Protein AF-A0A9P7XMK7-F1 (afdb_monomer_lite)

Organism: NCBI:txid64524

Secondary structure (DSSP, 8-state):
---HHHHHH---TT--EEEEE---TT--HHHHHHHHTTS--STTS--EEEEE-----TT-TT--HHHHHHHH--S-HHHHHHHHHTPPPPP-TT--TTT-GGGG-S-TTTS------GGG-----PPPPPHHHHHHHHHHHHHHHHHHIIIIITTT-TT--GGGT--HHHHHHHHHTGGG-SSHHHHHHHHS---S-HHHHHHHHHHHHHHHHHHHHHS----S-----S----------------------------------------------HHHHHHHHHHS--GGG---PPPPP------

InterPro domains:
  IPR001650 Helicase, C-terminal domain-like [PF00271] (2-41)
  IPR001650 Helicase, C-terminal domain-like [PS51194] (1-86)
  IPR027417 P-loop containing nucleoside triphosphate hydrolase [G3DSA:3.40.50.300] (1-117)
  IPR027417 P-loop containing nucleoside triphosphate hydrolase [SSF52540] (2-100)

Sequence (306 aa):
MTTEAAGMGCDVRDVARVIQFGCWWKNTLVTLVQRLGRAARDPEIQGTGILLIAPPSEKRKHANKDIDFFFKTTGCRRAVLDEKFGNTSEPNKNCCDNCHPTKRTIRSKEITFVEVSAKSLTANRSATRTTEQKEQAKDIILAWRERMHEEIYAELCMFSTADVLMEDKKIDKLAKEFEKVKAVESIELILNWRPDDDYALNTLANDLIELNRAIDNAIPTFNQPQQTWQNLTISQQSSQGTGSTAQILDSPTNLTSTYQESASSSSSAIITPKRQVTTLVNQVWKAWTPDQLISKPKRPYNKKSK

Foldseek 3Di:
DDDPVVQVPDQDQAAQEFEAEEDDLPDDVVSLCVRQVSFHNPPVHHHYYHYHYDPDDPPSPRHDPLVVCLVPDLDFSVVSVCVVVVHDDDDDPCGDCSVPVVVVPPPPVPPPPVCPPPVPPPPPPQPQDDPVLLVVLLVLVVVLLQVCCVVPPVVPDVPDDSCVQPPVVLSSQCSNVLLQLPDLVSSCVSRVDDGPDPVSSRVSSVSSNVSNVVVVVPPPPPPPDPPDDDDPDDDDDDDDDDDDDDDDDDDDDDDDDDDDDDDDDDDDDDDDDPDDPPPVVVVVVVPDDPPPPPDDDDDDDDDDDD

Structure (mmCIF, N/CA/C/O backbone):
data_AF-A0A9P7XMK7-F1
#
_entry.id   AF-A0A9P7XMK7-F1
#
loop_
_atom_site.group_PDB
_atom_site.id
_atom_site.type_symbol
_atom_site.label_atom_id
_atom_site.label_alt_id
_atom_site.label_comp_id
_atom_site.label_asym_id
_atom_site.label_entity_id
_atom_site.label_seq_id
_atom_site.pdbx_PDB_ins_code
_atom_site.Cartn_x
_atom_site.Cartn_y
_atom_site.Cartn_z
_atom_site.occupancy
_atom_site.B_iso_or_equiv
_atom_site.auth_seq_id
_atom_site.auth_comp_id
_atom_site.auth_asym_id
_atom_site.auth_atom_id
_atom_site.pdbx_PDB_model_num
ATOM 1 N N . MET A 1 1 ? 16.636 -3.251 -2.259 1.00 74.25 1 MET A N 1
ATOM 2 C CA . MET A 1 1 ? 15.372 -2.749 -2.848 1.00 74.25 1 MET A CA 1
ATOM 3 C C . MET A 1 1 ? 15.497 -1.247 -3.001 1.00 74.25 1 MET A C 1
ATOM 5 O O . MET A 1 1 ? 16.181 -0.647 -2.187 1.00 74.25 1 MET A O 1
ATOM 9 N N . THR A 1 2 ? 14.920 -0.658 -4.043 1.00 81.56 2 THR A N 1
ATOM 10 C CA . THR A 1 2 ? 15.088 0.772 -4.330 1.00 81.56 2 THR A CA 1
ATOM 11 C C . THR A 1 2 ? 13.746 1.405 -4.673 1.00 81.56 2 THR A C 1
ATOM 13 O O . THR A 1 2 ? 12.888 0.751 -5.271 1.00 81.56 2 THR A O 1
ATOM 16 N N . THR A 1 3 ? 13.552 2.657 -4.267 1.00 83.06 3 THR A N 1
ATOM 17 C CA . THR A 1 3 ? 12.433 3.484 -4.725 1.00 83.06 3 THR A CA 1
ATOM 18 C C . THR A 1 3 ? 12.754 4.056 -6.109 1.00 83.06 3 THR A C 1
ATOM 20 O O . THR A 1 3 ? 13.890 4.006 -6.582 1.00 83.06 3 THR A O 1
ATOM 23 N N . GLU A 1 4 ? 11.753 4.613 -6.791 1.00 77.50 4 GLU A N 1
ATOM 24 C CA . GLU A 1 4 ? 11.948 5.218 -8.116 1.00 77.50 4 GLU A CA 1
ATOM 25 C C . GLU A 1 4 ? 13.036 6.303 -8.118 1.00 77.50 4 GLU A C 1
ATOM 27 O O . GLU A 1 4 ? 13.853 6.345 -9.037 1.00 77.50 4 GLU A O 1
ATOM 32 N N . ALA A 1 5 ? 13.102 7.108 -7.053 1.00 78.19 5 ALA A N 1
ATOM 33 C CA . ALA A 1 5 ? 14.076 8.187 -6.917 1.00 78.19 5 ALA A CA 1
ATOM 34 C C . ALA A 1 5 ? 15.525 7.680 -6.986 1.00 78.19 5 ALA A C 1
ATOM 36 O O . ALA A 1 5 ? 16.345 8.237 -7.713 1.00 78.19 5 ALA A O 1
ATOM 37 N N . ALA A 1 6 ? 15.830 6.580 -6.296 1.00 77.94 6 ALA A N 1
ATOM 38 C CA . ALA A 1 6 ? 17.168 5.999 -6.309 1.00 77.94 6 ALA A CA 1
ATOM 39 C C . ALA A 1 6 ? 17.450 5.190 -7.592 1.00 77.94 6 ALA A C 1
ATOM 41 O O . ALA A 1 6 ? 18.591 5.125 -8.043 1.00 77.94 6 ALA A O 1
ATOM 42 N N . GLY A 1 7 ? 16.424 4.619 -8.233 1.00 78.44 7 GLY A N 1
ATOM 43 C CA . GLY A 1 7 ? 16.577 3.897 -9.503 1.00 78.44 7 GLY A CA 1
ATOM 44 C C . GLY A 1 7 ? 16.882 4.789 -10.715 1.00 78.44 7 GLY A C 1
ATOM 45 O O . GLY A 1 7 ? 17.525 4.337 -11.662 1.00 78.44 7 GLY A O 1
ATOM 46 N N . MET A 1 8 ? 16.446 6.053 -10.712 1.00 81.88 8 MET A N 1
ATOM 47 C CA . MET A 1 8 ? 16.650 6.946 -11.861 1.00 81.88 8 MET A CA 1
ATOM 48 C C . MET A 1 8 ? 18.105 7.406 -12.024 1.00 81.88 8 MET A C 1
ATOM 50 O O . MET A 1 8 ? 18.570 7.493 -13.164 1.00 81.88 8 MET A O 1
ATOM 54 N N . GLY A 1 9 ? 18.806 7.657 -10.911 1.00 86.31 9 GLY A N 1
ATOM 55 C CA . GLY A 1 9 ? 20.191 8.148 -10.888 1.00 86.31 9 GLY A CA 1
ATOM 56 C C . GLY A 1 9 ? 21.266 7.058 -10.887 1.00 86.31 9 GLY A C 1
ATOM 57 O O . GLY A 1 9 ? 22.444 7.362 -11.038 1.00 86.31 9 GLY A O 1
ATOM 58 N N . CYS A 1 10 ? 20.878 5.793 -10.728 1.00 85.88 10 CYS A N 1
ATOM 59 C CA . CYS A 1 10 ? 21.808 4.673 -10.700 1.00 85.88 10 CYS A CA 1
ATOM 60 C C . CYS A 1 10 ? 22.013 4.117 -12.123 1.00 85.88 10 CYS A C 1
ATOM 62 O O . CYS A 1 10 ? 21.073 3.609 -12.743 1.00 85.88 10 CYS A O 1
ATOM 64 N N . ASP A 1 11 ? 23.233 4.238 -12.653 1.00 92.06 11 ASP A N 1
ATOM 65 C CA . ASP A 1 11 ? 23.641 3.685 -13.952 1.00 92.06 11 ASP A CA 1
ATOM 66 C C . ASP A 1 11 ? 24.551 2.465 -13.765 1.00 92.06 11 ASP A C 1
ATOM 68 O O . ASP A 1 11 ? 25.764 2.525 -13.951 1.00 92.06 11 ASP A O 1
ATOM 72 N N . VAL A 1 12 ? 23.954 1.352 -13.342 1.00 93.69 12 VAL A N 1
ATOM 73 C CA . VAL A 1 12 ? 24.643 0.061 -13.222 1.00 93.69 12 VAL A CA 1
ATOM 74 C C . VAL A 1 12 ? 24.428 -0.705 -14.522 1.00 93.69 12 VAL A C 1
ATOM 76 O O . VAL A 1 12 ? 23.286 -0.950 -14.920 1.00 93.69 12 VAL A O 1
ATOM 79 N N . ARG A 1 13 ? 25.515 -1.039 -15.222 1.00 95.44 13 ARG A N 1
ATOM 80 C CA . ARG A 1 13 ? 25.433 -1.591 -16.584 1.00 95.44 13 ARG A CA 1
ATOM 81 C C . ARG A 1 13 ? 25.063 -3.072 -16.620 1.00 95.44 13 ARG A C 1
ATOM 83 O O . ARG A 1 13 ? 24.336 -3.506 -17.514 1.00 95.44 13 ARG A O 1
ATOM 90 N N . ASP A 1 14 ? 25.503 -3.812 -15.614 1.00 96.19 14 ASP A N 1
ATOM 91 C CA . ASP A 1 14 ? 25.469 -5.270 -15.502 1.00 96.19 14 ASP A CA 1
ATOM 92 C C . ASP A 1 14 ? 24.280 -5.803 -14.683 1.00 96.19 14 ASP A C 1
ATOM 94 O O . ASP A 1 14 ? 24.286 -6.928 -14.180 1.00 96.19 14 ASP A O 1
ATOM 98 N N . VAL A 1 15 ? 23.198 -5.024 -14.572 1.00 95.25 15 VAL A N 1
ATOM 99 C CA . VAL A 1 15 ? 21.975 -5.464 -13.887 1.00 95.25 15 VAL A CA 1
ATOM 100 C C . VAL A 1 15 ? 21.310 -6.595 -14.674 1.00 95.25 15 VAL A C 1
ATOM 102 O O . VAL A 1 15 ? 20.540 -6.363 -15.602 1.00 95.25 15 VAL A O 1
ATOM 105 N N . ALA A 1 16 ? 21.542 -7.845 -14.282 1.00 95.12 16 ALA A N 1
ATOM 106 C CA . ALA A 1 16 ? 20.956 -8.995 -14.972 1.00 95.12 16 ALA A CA 1
ATOM 107 C C . ALA A 1 16 ? 19.421 -9.075 -14.835 1.00 95.12 16 ALA A C 1
ATOM 109 O O . ALA A 1 16 ? 18.736 -9.605 -15.714 1.00 95.12 16 ALA A O 1
ATOM 110 N N . ARG A 1 17 ? 18.853 -8.585 -13.722 1.00 95.25 17 ARG A N 1
ATOM 111 C CA . ARG A 1 17 ? 17.414 -8.698 -13.435 1.00 95.25 17 ARG A CA 1
ATOM 112 C C . ARG A 1 17 ? 16.860 -7.461 -12.747 1.00 95.25 17 ARG A C 1
ATOM 114 O O . ARG A 1 17 ? 17.447 -6.962 -11.793 1.00 95.25 17 ARG A O 1
ATOM 121 N N . VAL A 1 18 ? 15.668 -7.050 -13.167 1.00 94.75 18 VAL A N 1
ATOM 122 C CA . VAL A 1 18 ? 14.862 -6.030 -12.487 1.00 94.75 18 VAL A CA 1
ATOM 123 C C . VAL A 1 18 ? 13.526 -6.649 -12.108 1.00 94.75 18 VAL A C 1
ATOM 125 O O . VAL A 1 18 ? 12.828 -7.191 -12.963 1.00 94.75 18 VAL A O 1
ATOM 128 N N . ILE A 1 19 ? 13.166 -6.564 -10.827 1.00 94.06 19 ILE A N 1
ATOM 129 C CA . ILE A 1 19 ? 11.883 -7.047 -10.313 1.00 94.06 19 ILE A CA 1
ATOM 130 C C . ILE A 1 19 ? 11.047 -5.838 -9.900 1.00 94.06 19 ILE A C 1
ATOM 132 O O . ILE A 1 19 ? 11.385 -5.137 -8.948 1.00 94.06 19 ILE A O 1
ATOM 136 N N . GLN A 1 20 ? 9.943 -5.603 -10.603 1.00 92.12 20 GLN A N 1
ATOM 137 C CA . GLN A 1 20 ? 8.935 -4.624 -10.211 1.00 92.12 20 GLN A CA 1
ATOM 138 C C . GLN A 1 20 ? 7.863 -5.343 -9.388 1.00 92.12 20 GLN A C 1
ATOM 140 O O . GLN A 1 20 ? 7.130 -6.189 -9.902 1.00 92.12 20 GLN A O 1
ATOM 145 N N . PHE A 1 21 ? 7.774 -5.013 -8.100 1.00 90.00 21 PHE A N 1
ATOM 146 C CA . PHE A 1 21 ? 6.716 -5.515 -7.228 1.00 90.00 21 PHE A CA 1
ATOM 147 C C . PHE A 1 21 ? 5.508 -4.578 -7.270 1.00 90.00 21 PHE A C 1
ATOM 149 O O . PHE A 1 21 ? 5.617 -3.388 -6.966 1.00 90.00 21 PHE A O 1
ATOM 156 N N . GLY A 1 22 ? 4.362 -5.121 -7.677 1.00 83.31 22 GLY A N 1
ATOM 157 C CA . GLY A 1 22 ? 3.124 -4.381 -7.867 1.00 83.31 22 GLY A CA 1
ATOM 158 C C . GLY A 1 22 ? 3.167 -3.412 -9.051 1.00 83.31 22 GLY A C 1
ATOM 159 O O . GLY A 1 22 ? 4.220 -2.979 -9.519 1.00 83.31 22 GLY A O 1
ATOM 160 N N . CYS A 1 23 ? 1.982 -3.025 -9.513 1.00 68.50 23 CYS A N 1
ATOM 161 C CA . CYS A 1 23 ? 1.821 -1.847 -10.352 1.00 68.50 23 CYS A CA 1
ATOM 162 C C . CYS A 1 23 ? 0.809 -0.927 -9.694 1.00 68.50 23 CYS A C 1
ATOM 164 O O . CYS A 1 23 ? -0.382 -1.229 -9.616 1.00 68.50 23 CYS A O 1
ATOM 166 N N . TRP A 1 24 ? 1.322 0.181 -9.173 1.00 67.69 24 TRP A N 1
ATOM 167 C CA . TRP A 1 24 ? 0.507 1.213 -8.566 1.00 67.69 24 TRP A CA 1
ATOM 168 C C . TRP A 1 24 ? -0.374 1.843 -9.641 1.00 67.69 24 TRP A C 1
ATOM 170 O O . TRP A 1 24 ? 0.043 2.015 -10.783 1.00 67.69 24 TRP A O 1
ATOM 180 N N . TRP A 1 25 ? -1.597 2.201 -9.266 1.00 68.06 25 TRP A N 1
ATOM 181 C CA . TRP A 1 25 ? -2.610 2.785 -10.152 1.00 68.06 25 TRP A CA 1
ATOM 182 C C . TRP A 1 25 ? -2.161 4.092 -10.829 1.00 68.06 25 TRP A C 1
ATOM 184 O O . TRP A 1 25 ? -2.743 4.487 -11.832 1.00 68.06 25 TRP A O 1
ATOM 194 N N . LYS A 1 26 ? -1.104 4.736 -10.316 1.00 74.38 26 LYS A N 1
ATOM 195 C CA . LYS A 1 26 ? -0.476 5.924 -10.912 1.00 74.38 26 LYS A CA 1
ATOM 196 C C . LYS A 1 26 ? 0.588 5.617 -11.972 1.00 74.38 26 LYS A C 1
ATOM 198 O O . LYS A 1 26 ? 1.027 6.536 -12.654 1.00 74.38 26 LYS A O 1
ATOM 203 N N . ASN A 1 27 ? 1.035 4.369 -12.104 1.00 82.44 27 ASN A N 1
ATOM 204 C CA . ASN A 1 27 ? 2.073 4.033 -13.073 1.00 82.44 27 ASN A CA 1
ATOM 205 C C . ASN A 1 27 ? 1.508 4.085 -14.497 1.00 82.44 27 ASN A C 1
ATOM 207 O O . ASN A 1 27 ? 0.356 3.723 -14.747 1.00 82.44 27 ASN A O 1
ATOM 211 N N . THR A 1 28 ? 2.347 4.500 -15.440 1.00 92.31 28 THR A N 1
ATOM 212 C CA . THR A 1 28 ? 2.064 4.417 -16.872 1.00 92.31 28 THR A CA 1
ATOM 213 C C . THR A 1 28 ? 2.895 3.291 -17.476 1.00 92.31 28 THR A C 1
ATOM 215 O O . THR A 1 28 ? 3.887 2.844 -16.895 1.00 92.31 28 THR A O 1
ATOM 218 N N . LEU A 1 29 ? 2.496 2.794 -18.647 1.00 94.06 29 LEU A N 1
ATOM 219 C CA . LEU A 1 29 ? 3.275 1.761 -19.331 1.00 94.06 29 LEU A CA 1
ATOM 220 C C . LEU A 1 29 ? 4.709 2.248 -19.613 1.00 94.06 29 LEU A C 1
ATOM 222 O O . LEU A 1 29 ? 5.655 1.471 -19.528 1.00 94.06 29 LEU A O 1
ATOM 226 N N . VAL A 1 30 ? 4.873 3.556 -19.838 1.00 94.94 30 VAL A N 1
ATOM 227 C CA . VAL A 1 30 ? 6.170 4.223 -20.001 1.00 94.94 30 VAL A CA 1
ATOM 228 C C . VAL A 1 30 ? 7.049 4.056 -18.765 1.00 94.94 30 VAL A C 1
ATOM 230 O O . VAL A 1 30 ? 8.183 3.600 -18.894 1.00 94.94 30 VAL A O 1
ATOM 233 N N . THR A 1 31 ? 6.538 4.362 -17.566 1.00 92.69 31 THR A N 1
ATOM 234 C CA . THR A 1 31 ? 7.345 4.242 -16.341 1.00 92.69 31 THR A CA 1
ATOM 235 C C . THR A 1 31 ? 7.716 2.791 -16.053 1.00 92.69 31 THR A C 1
ATOM 237 O O . THR A 1 31 ? 8.839 2.515 -15.637 1.00 92.69 31 THR A O 1
ATOM 240 N N . LEU A 1 32 ? 6.823 1.839 -16.343 1.00 93.19 32 LEU A N 1
ATOM 241 C CA . LEU A 1 32 ? 7.136 0.413 -1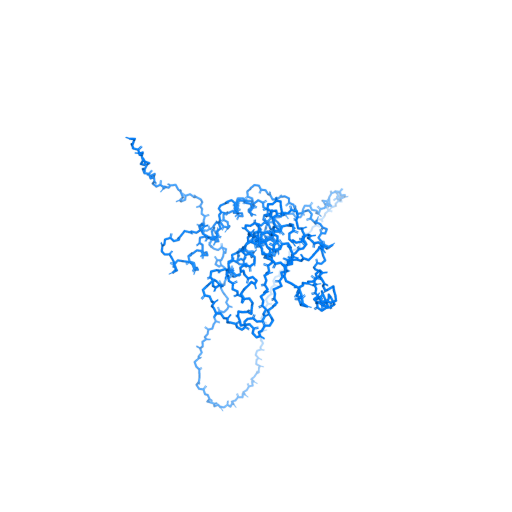6.243 1.00 93.19 32 LEU A CA 1
ATOM 242 C C . LEU A 1 32 ? 8.291 0.020 -17.177 1.00 93.19 32 LEU A C 1
ATOM 244 O O . LEU A 1 32 ? 9.263 -0.582 -16.722 1.00 93.19 32 LEU A O 1
ATOM 248 N N . VAL A 1 33 ? 8.207 0.372 -18.462 1.00 95.00 33 VAL A N 1
ATOM 249 C CA . VAL A 1 33 ? 9.242 0.034 -19.453 1.00 95.00 33 VAL A CA 1
ATOM 250 C C . VAL A 1 33 ? 10.575 0.686 -19.106 1.00 95.00 33 VAL A C 1
ATOM 252 O O . VAL A 1 33 ? 11.602 0.016 -19.145 1.00 95.00 33 VAL A O 1
ATOM 255 N N . GLN A 1 34 ? 10.569 1.951 -18.684 1.00 93.50 34 GLN A N 1
ATOM 256 C CA . GLN A 1 34 ? 11.782 2.648 -18.248 1.00 93.50 34 GLN A CA 1
ATOM 257 C C . GLN A 1 34 ? 12.467 1.955 -17.066 1.00 93.50 34 GLN A C 1
ATOM 259 O O . GLN A 1 34 ? 13.696 1.909 -17.016 1.00 93.50 34 GLN A O 1
ATOM 264 N N . ARG A 1 35 ? 11.690 1.410 -16.122 1.00 93.12 35 ARG A N 1
ATOM 265 C CA . ARG A 1 35 ? 12.223 0.668 -14.971 1.00 93.12 35 ARG A CA 1
ATOM 266 C C . ARG A 1 35 ? 12.787 -0.683 -15.390 1.00 93.12 35 ARG A C 1
ATOM 268 O O . ARG A 1 35 ? 13.916 -1.001 -15.034 1.00 93.12 35 ARG A O 1
ATOM 275 N N . LEU A 1 36 ? 12.037 -1.460 -16.173 1.00 94.56 36 LEU A N 1
ATOM 276 C CA . LEU A 1 36 ? 12.500 -2.769 -16.649 1.00 94.56 36 LEU A CA 1
ATOM 277 C C . LEU A 1 36 ? 13.716 -2.646 -17.582 1.00 94.56 36 LEU A C 1
ATOM 279 O O . LEU A 1 36 ? 14.612 -3.482 -17.517 1.00 94.56 36 LEU A O 1
ATOM 283 N N . GLY A 1 37 ? 13.792 -1.573 -18.374 1.00 94.50 37 GLY A N 1
ATOM 284 C CA . GLY A 1 37 ? 14.924 -1.246 -19.249 1.00 94.50 37 GLY A CA 1
ATOM 285 C C . GLY A 1 37 ? 16.205 -0.827 -18.520 1.00 94.50 37 GLY A C 1
ATOM 286 O O . GLY A 1 37 ? 17.190 -0.481 -19.164 1.00 94.50 37 GLY A O 1
ATOM 287 N N . ARG A 1 38 ? 16.220 -0.837 -17.180 1.00 94.31 38 ARG A N 1
ATOM 288 C CA . ARG A 1 38 ? 17.464 -0.750 -16.399 1.00 94.31 38 ARG A CA 1
ATOM 289 C C . ARG A 1 38 ? 18.201 -2.087 -16.326 1.00 94.31 38 ARG A C 1
ATOM 291 O O . ARG A 1 38 ? 19.364 -2.087 -15.948 1.00 94.31 38 ARG A O 1
ATOM 298 N N . ALA A 1 39 ? 17.558 -3.199 -16.689 1.00 95.62 39 ALA A N 1
ATOM 299 C CA . ALA A 1 39 ? 18.243 -4.475 -16.840 1.00 95.62 39 ALA A CA 1
ATOM 300 C C . ALA A 1 39 ? 19.110 -4.474 -18.110 1.00 95.62 39 ALA A C 1
ATOM 302 O O . ALA A 1 39 ? 18.632 -4.067 -19.166 1.00 95.62 39 ALA A O 1
ATOM 303 N N . ALA A 1 40 ? 20.335 -4.987 -17.993 1.00 94.31 40 ALA A N 1
ATOM 304 C CA . ALA A 1 40 ? 21.300 -5.213 -19.066 1.00 94.31 40 ALA A CA 1
ATOM 305 C C . ALA A 1 40 ? 21.477 -4.025 -20.019 1.00 94.31 40 ALA A C 1
ATOM 307 O O . ALA A 1 40 ? 21.088 -4.065 -21.185 1.00 94.31 40 ALA A O 1
ATOM 308 N N . ARG A 1 41 ? 22.083 -2.950 -19.502 1.00 94.31 41 ARG A N 1
ATOM 309 C CA . ARG A 1 41 ? 22.577 -1.860 -20.358 1.00 94.31 41 ARG A CA 1
ATOM 310 C C . ARG A 1 41 ? 23.860 -2.252 -21.084 1.00 94.31 41 ARG A C 1
ATOM 312 O O . ARG A 1 41 ? 24.189 -1.644 -22.096 1.00 94.31 41 ARG A O 1
ATOM 319 N N . ASP A 1 42 ? 24.573 -3.240 -20.553 1.00 95.44 42 ASP A N 1
ATOM 320 C CA . ASP A 1 42 ? 25.645 -3.924 -21.257 1.00 95.44 42 ASP A CA 1
ATOM 321 C C . ASP A 1 42 ? 25.063 -4.814 -22.377 1.00 95.44 42 ASP A C 1
ATOM 323 O O . ASP A 1 42 ? 24.269 -5.711 -22.072 1.00 95.44 42 ASP A O 1
ATOM 327 N N . PRO A 1 43 ? 25.427 -4.591 -23.656 1.00 93.31 43 PRO A N 1
ATOM 328 C CA . PRO A 1 43 ? 24.936 -5.394 -24.776 1.00 93.31 43 PRO A CA 1
ATOM 329 C C . PRO A 1 43 ? 25.385 -6.862 -24.730 1.00 93.31 43 PRO A C 1
ATOM 331 O O . PRO A 1 43 ? 24.783 -7.692 -25.414 1.00 93.31 43 PRO A O 1
ATOM 334 N N . GLU A 1 44 ? 26.412 -7.201 -23.944 1.00 95.88 44 GLU A N 1
ATOM 335 C CA . GLU A 1 44 ? 26.877 -8.583 -23.777 1.00 95.88 44 GLU A CA 1
ATOM 336 C C . GLU A 1 44 ? 25.994 -9.392 -22.815 1.00 95.88 44 GLU A C 1
ATOM 338 O O . GLU A 1 44 ? 26.063 -10.624 -22.776 1.00 95.88 44 GLU A O 1
ATOM 343 N N . ILE A 1 45 ? 25.128 -8.721 -22.048 1.00 94.88 45 ILE A N 1
ATOM 344 C CA . ILE A 1 45 ? 24.301 -9.344 -21.016 1.00 94.88 45 ILE A CA 1
ATOM 345 C C . ILE A 1 45 ? 22.844 -9.417 -21.483 1.00 94.88 45 ILE A C 1
ATOM 347 O O . ILE A 1 45 ? 22.271 -8.475 -22.021 1.00 94.88 45 ILE A O 1
ATOM 351 N N . GLN A 1 46 ? 22.183 -10.546 -21.220 1.00 94.12 46 GLN A N 1
ATOM 352 C CA . GLN A 1 46 ? 20.737 -10.671 -21.406 1.00 94.12 46 GLN A CA 1
ATOM 353 C C . GLN A 1 46 ? 19.998 -10.271 -20.123 1.00 94.12 46 GLN A C 1
ATOM 355 O O . GLN A 1 46 ? 19.983 -11.010 -19.137 1.00 94.12 46 GLN A O 1
ATOM 360 N N . GLY A 1 47 ? 19.317 -9.127 -20.158 1.00 94.94 47 GLY A N 1
ATOM 361 C CA . GLY A 1 47 ? 18.498 -8.640 -19.046 1.00 94.94 47 GLY A CA 1
ATOM 362 C C . GLY A 1 47 ? 17.152 -9.355 -18.946 1.00 94.94 47 GLY A C 1
ATOM 363 O O . GLY A 1 47 ? 16.564 -9.746 -19.959 1.00 94.94 47 GLY A O 1
ATOM 364 N N . THR A 1 48 ? 16.642 -9.506 -17.721 1.00 95.00 48 THR A N 1
ATOM 365 C CA . THR A 1 48 ? 15.282 -10.004 -17.455 1.00 95.00 48 THR A CA 1
ATOM 366 C C . THR A 1 48 ? 14.483 -9.002 -16.624 1.00 95.00 48 THR A C 1
ATOM 368 O O . THR A 1 48 ? 14.829 -8.706 -15.480 1.00 95.00 48 THR A O 1
ATOM 371 N N . GLY A 1 49 ? 13.371 -8.523 -17.180 1.00 94.88 49 GLY A N 1
ATOM 372 C CA . GLY A 1 49 ? 12.369 -7.757 -16.445 1.00 94.88 49 GLY A CA 1
ATOM 373 C C . GLY A 1 49 ? 11.273 -8.672 -15.905 1.00 94.88 49 GLY A C 1
ATOM 374 O O . GLY A 1 49 ? 10.589 -9.336 -16.681 1.00 94.88 49 GLY A O 1
ATOM 375 N N . ILE A 1 50 ? 11.091 -8.702 -14.586 1.00 93.62 50 ILE A N 1
ATOM 376 C CA . ILE A 1 50 ? 10.046 -9.480 -13.913 1.00 93.62 50 ILE A CA 1
ATOM 377 C C . ILE A 1 50 ? 9.057 -8.506 -13.291 1.00 93.62 50 ILE A C 1
ATOM 379 O O . ILE A 1 50 ? 9.431 -7.621 -12.525 1.00 93.62 50 ILE A O 1
ATOM 383 N N . LEU A 1 51 ? 7.780 -8.695 -13.593 1.00 91.69 51 LEU A N 1
ATOM 384 C CA . LEU A 1 51 ? 6.705 -7.929 -12.990 1.00 91.69 51 LEU A CA 1
ATOM 385 C C . LEU A 1 51 ? 5.843 -8.853 -12.132 1.00 91.69 51 LEU A C 1
ATOM 387 O O . LEU A 1 51 ? 5.193 -9.762 -12.645 1.00 91.69 51 LEU A O 1
ATOM 391 N N . LEU A 1 52 ? 5.836 -8.608 -10.823 1.00 90.50 52 LEU A N 1
ATOM 392 C CA . LEU A 1 52 ? 5.036 -9.359 -9.862 1.00 90.50 52 LEU A CA 1
ATOM 393 C C . LEU A 1 52 ? 3.738 -8.605 -9.596 1.00 90.50 52 LEU A C 1
ATOM 395 O O . LEU A 1 52 ? 3.741 -7.494 -9.067 1.00 90.50 52 LEU A O 1
ATOM 399 N N . ILE A 1 53 ? 2.617 -9.212 -9.970 1.00 84.62 53 ILE A N 1
ATOM 400 C CA . ILE A 1 53 ? 1.294 -8.604 -9.867 1.00 84.62 53 ILE A CA 1
ATOM 401 C C . ILE A 1 53 ? 0.451 -9.486 -8.955 1.00 84.62 53 ILE A C 1
ATOM 403 O O . ILE A 1 53 ? 0.233 -10.656 -9.256 1.00 84.62 53 ILE A O 1
ATOM 407 N N . ALA A 1 54 ? -0.053 -8.921 -7.857 1.00 79.75 54 ALA A N 1
ATOM 408 C CA . ALA A 1 54 ? -1.063 -9.597 -7.047 1.00 79.75 54 ALA A CA 1
ATOM 409 C C . ALA A 1 54 ? -2.304 -9.919 -7.908 1.00 79.75 54 ALA A C 1
ATOM 411 O O . ALA A 1 54 ? -2.525 -9.255 -8.925 1.00 79.75 54 ALA A O 1
ATOM 412 N N . PRO A 1 55 ? -3.164 -10.871 -7.533 1.00 74.00 55 PRO A N 1
ATOM 413 C CA . PRO A 1 55 ? -4.446 -11.049 -8.204 1.00 74.00 55 PRO A CA 1
ATOM 414 C C . PRO A 1 55 ? -5.214 -9.716 -8.286 1.00 74.00 55 PRO A C 1
ATOM 416 O O . PRO A 1 55 ? -5.017 -8.833 -7.439 1.00 74.00 55 PRO A O 1
ATOM 419 N N . PRO A 1 56 ? -6.048 -9.509 -9.318 1.00 63.75 56 PRO A N 1
ATOM 420 C CA . PRO A 1 56 ? -6.873 -8.314 -9.406 1.00 63.75 56 PRO A CA 1
ATOM 421 C C . PRO A 1 56 ? -7.750 -8.216 -8.152 1.00 63.75 56 PRO A C 1
ATOM 423 O O . PRO A 1 56 ? -8.677 -8.994 -7.968 1.00 63.75 56 PRO A O 1
ATOM 426 N N . SER A 1 57 ? -7.440 -7.265 -7.273 1.00 65.06 57 SER A N 1
ATOM 427 C CA . SER A 1 57 ? -8.334 -6.870 -6.191 1.00 65.06 57 SER A CA 1
ATOM 428 C C . SER A 1 57 ? -9.347 -5.864 -6.735 1.00 65.06 57 SER A C 1
ATOM 430 O O . SER A 1 57 ? -9.037 -5.086 -7.644 1.00 65.06 57 SER A O 1
ATOM 432 N N . GLU A 1 58 ? -10.554 -5.832 -6.163 1.00 57.84 58 GLU A N 1
ATOM 433 C CA . GLU A 1 58 ? -11.650 -4.928 -6.566 1.00 57.84 58 GLU A CA 1
ATOM 434 C C . GLU A 1 58 ? -11.253 -3.437 -6.606 1.00 57.84 58 GLU A C 1
ATOM 436 O O . GLU A 1 58 ? -11.940 -2.615 -7.212 1.00 57.84 58 GLU A O 1
ATOM 441 N N . LYS A 1 59 ? -10.122 -3.075 -5.989 1.00 58.88 59 LYS A N 1
ATOM 442 C CA . LYS A 1 59 ? -9.585 -1.713 -5.904 1.00 58.88 59 LYS A CA 1
ATOM 443 C C . LYS A 1 59 ? -8.802 -1.255 -7.149 1.00 58.88 59 LYS A C 1
ATOM 445 O O . LYS A 1 59 ? -8.365 -0.110 -7.186 1.00 58.88 59 LYS A O 1
ATOM 450 N N . ARG A 1 60 ? -8.654 -2.073 -8.204 1.00 65.38 60 ARG A N 1
ATOM 451 C CA . ARG A 1 60 ? -7.972 -1.675 -9.466 1.00 65.38 60 ARG A CA 1
ATOM 452 C C . ARG A 1 60 ? -8.813 -0.830 -10.433 1.00 65.38 60 ARG A C 1
ATOM 454 O O . ARG A 1 60 ? -8.485 -0.748 -11.612 1.00 65.38 60 ARG A O 1
ATOM 461 N N . LYS A 1 61 ? -9.874 -0.167 -9.964 1.00 62.97 61 LYS A N 1
ATOM 462 C CA . LYS A 1 61 ? -10.810 0.584 -10.828 1.00 62.97 61 LYS A CA 1
ATOM 463 C C . LYS A 1 61 ? -10.175 1.755 -11.596 1.00 62.97 61 LYS A C 1
ATOM 465 O O . LYS A 1 61 ? -10.786 2.255 -12.532 1.00 62.97 61 LYS A O 1
ATOM 470 N N . HIS A 1 62 ? -8.953 2.161 -11.244 1.00 64.94 62 HIS A N 1
ATOM 471 C CA . HIS A 1 62 ? -8.246 3.285 -11.866 1.00 64.94 62 HIS A CA 1
ATOM 472 C C . HIS A 1 62 ? -6.882 2.915 -12.462 1.00 64.94 62 HIS A C 1
ATOM 474 O O . HIS A 1 62 ? -6.027 3.783 -12.604 1.00 64.94 62 HIS A O 1
ATOM 480 N N . ALA A 1 63 ? -6.637 1.642 -12.788 1.00 70.56 63 ALA A N 1
ATOM 481 C CA . ALA A 1 63 ? -5.413 1.294 -13.504 1.00 70.56 63 ALA A CA 1
ATOM 482 C C . ALA A 1 63 ? -5.394 1.963 -14.892 1.00 70.56 63 ALA A C 1
ATOM 484 O O . ALA A 1 63 ? -6.411 2.011 -15.587 1.00 70.56 63 ALA A O 1
ATOM 485 N N . ASN A 1 64 ? -4.229 2.472 -15.297 1.00 87.25 64 ASN A N 1
ATOM 486 C CA . ASN A 1 64 ? -4.016 2.970 -16.651 1.00 87.25 64 ASN A CA 1
ATOM 487 C C . ASN A 1 64 ? -4.370 1.864 -17.669 1.00 87.25 64 ASN A C 1
ATOM 489 O O . ASN A 1 64 ? -3.891 0.734 -17.547 1.00 87.25 64 ASN A O 1
ATOM 493 N N . LYS A 1 65 ? -5.205 2.192 -18.665 1.00 90.38 65 LYS A N 1
ATOM 494 C CA . LYS A 1 65 ? -5.704 1.230 -19.664 1.00 90.38 65 LYS A CA 1
ATOM 495 C C . LYS A 1 65 ? -4.577 0.531 -20.427 1.00 90.38 65 LYS A C 1
ATOM 497 O O . LYS A 1 65 ? -4.691 -0.660 -20.691 1.00 90.38 65 LYS A O 1
ATOM 502 N N . ASP A 1 66 ? -3.486 1.237 -20.726 1.00 92.75 66 ASP A N 1
ATOM 503 C CA . ASP A 1 66 ? -2.338 0.677 -21.449 1.00 92.75 66 ASP A CA 1
ATOM 504 C C . ASP A 1 66 ? -1.621 -0.391 -20.620 1.00 92.75 66 ASP A C 1
ATOM 506 O O . ASP A 1 66 ? -1.237 -1.441 -21.130 1.00 92.75 66 ASP A O 1
ATOM 510 N N . ILE A 1 67 ? -1.468 -0.134 -19.318 1.00 91.12 67 ILE A N 1
ATOM 511 C CA . ILE A 1 67 ? -0.892 -1.100 -18.384 1.00 91.12 67 ILE A CA 1
ATOM 512 C C . ILE A 1 67 ? -1.797 -2.330 -18.266 1.00 91.12 67 ILE A C 1
ATOM 514 O O . ILE A 1 67 ? -1.314 -3.459 -18.327 1.00 91.12 67 ILE A O 1
ATOM 518 N N . ASP A 1 68 ? -3.102 -2.122 -18.088 1.00 88.62 68 ASP A N 1
ATOM 519 C CA . ASP A 1 68 ? -4.062 -3.218 -17.944 1.00 88.62 68 ASP A CA 1
ATOM 520 C C . ASP A 1 68 ? -4.111 -4.091 -19.209 1.00 88.62 68 ASP A C 1
ATOM 522 O O . ASP A 1 68 ? -4.083 -5.320 -19.116 1.00 88.62 68 ASP A O 1
ATOM 526 N N . PHE A 1 69 ? -4.073 -3.464 -20.389 1.00 93.06 69 PHE A N 1
ATOM 527 C CA . PHE A 1 69 ? -3.944 -4.152 -21.672 1.00 93.06 69 PHE A CA 1
ATOM 528 C C . PHE A 1 69 ? -2.639 -4.953 -21.766 1.00 93.06 69 PHE A C 1
ATOM 530 O O . PHE A 1 69 ? -2.668 -6.148 -22.063 1.00 93.06 69 PHE A O 1
ATOM 537 N N . PHE A 1 70 ? -1.500 -4.339 -21.428 1.00 93.81 70 PHE A N 1
ATOM 538 C CA . PHE A 1 70 ? -0.200 -5.017 -21.411 1.00 93.81 70 PHE A CA 1
ATOM 539 C C . PHE A 1 70 ? -0.174 -6.227 -20.463 1.00 93.81 70 PHE A C 1
ATOM 541 O O . PHE A 1 70 ? 0.490 -7.224 -20.747 1.00 93.81 70 PHE A O 1
ATOM 548 N N . PHE A 1 71 ? -0.904 -6.182 -19.346 1.00 89.81 71 PHE A N 1
ATOM 549 C CA . PHE A 1 71 ? -0.996 -7.306 -18.407 1.00 89.81 71 PHE A CA 1
ATOM 550 C C . PHE A 1 71 ? -1.849 -8.442 -18.932 1.00 89.81 71 PHE A C 1
ATOM 552 O O . PHE A 1 71 ? -1.437 -9.600 -18.846 1.00 89.81 71 PHE A O 1
ATOM 559 N N . LYS A 1 72 ? -3.023 -8.098 -19.461 1.00 90.44 72 LYS A N 1
ATOM 560 C CA . LYS A 1 72 ? -4.025 -9.053 -19.937 1.00 90.44 72 LYS A CA 1
ATOM 561 C C . LYS A 1 72 ? -3.696 -9.632 -21.307 1.00 90.44 72 LYS A C 1
ATOM 563 O O . LYS A 1 72 ? -4.338 -10.599 -21.705 1.00 90.44 72 LYS A O 1
ATOM 568 N N . THR A 1 73 ? -2.718 -9.067 -22.017 1.00 95.12 73 THR A N 1
ATOM 569 C CA . THR A 1 73 ? -2.324 -9.574 -23.329 1.00 95.12 73 THR A CA 1
ATOM 570 C C . THR A 1 73 ? -1.915 -11.043 -23.252 1.00 95.12 73 THR A C 1
ATOM 572 O O . THR A 1 73 ? -1.112 -11.464 -22.411 1.00 95.12 73 THR A O 1
ATOM 575 N N . THR A 1 74 ? -2.480 -11.829 -24.157 1.00 95.56 74 THR A N 1
ATOM 576 C CA . THR A 1 74 ? -2.115 -13.227 -24.393 1.00 95.56 74 THR A CA 1
ATOM 577 C C . THR A 1 74 ? -1.103 -13.357 -25.533 1.00 95.56 74 THR A C 1
ATOM 579 O O . THR A 1 74 ? -0.466 -14.399 -25.660 1.00 95.56 74 THR A O 1
ATOM 582 N N . GLY A 1 75 ? -0.923 -12.296 -26.331 1.00 95.62 75 GLY A N 1
ATOM 583 C CA . GLY A 1 75 ? 0.047 -12.222 -27.422 1.00 95.62 75 GLY A CA 1
ATOM 584 C C . GLY A 1 75 ? 1.458 -11.851 -26.961 1.00 95.62 75 GLY A C 1
ATOM 585 O O . GLY A 1 75 ? 1.755 -11.777 -25.769 1.00 95.62 75 GLY A O 1
ATOM 586 N N . CYS A 1 76 ? 2.358 -11.598 -27.911 1.00 96.12 76 CYS A N 1
ATOM 587 C CA . CYS A 1 76 ? 3.728 -11.181 -27.613 1.00 96.12 76 CYS A CA 1
ATOM 588 C C . CYS A 1 76 ? 3.748 -9.859 -26.825 1.00 96.12 76 CYS A C 1
ATOM 590 O O . CYS A 1 76 ? 3.302 -8.827 -27.326 1.00 96.12 76 CYS A O 1
ATOM 592 N N . ARG A 1 77 ? 4.324 -9.857 -25.613 1.00 95.88 77 ARG A N 1
ATOM 593 C CA . ARG A 1 77 ? 4.446 -8.629 -24.808 1.00 95.88 77 ARG A CA 1
ATOM 594 C C . ARG A 1 77 ? 5.289 -7.568 -25.504 1.00 95.88 77 ARG A C 1
ATOM 596 O O . ARG A 1 77 ? 4.970 -6.392 -25.409 1.00 95.88 77 ARG A O 1
ATOM 603 N N . ARG A 1 78 ? 6.341 -7.982 -26.217 1.00 96.19 78 ARG A N 1
ATOM 604 C CA . ARG A 1 78 ? 7.199 -7.061 -26.966 1.00 96.19 78 ARG A CA 1
ATOM 605 C C . ARG A 1 78 ? 6.440 -6.392 -28.110 1.00 96.19 78 ARG A C 1
ATOM 607 O O . ARG A 1 78 ? 6.552 -5.187 -28.239 1.00 96.19 78 ARG A O 1
ATOM 614 N N . ALA A 1 79 ? 5.579 -7.125 -28.818 1.00 96.38 79 ALA A N 1
ATOM 615 C CA . ALA A 1 79 ? 4.744 -6.554 -29.876 1.00 96.38 79 ALA A CA 1
ATOM 616 C C . ALA A 1 79 ? 3.801 -5.460 -29.350 1.00 96.38 79 ALA A C 1
ATOM 618 O O . ALA A 1 79 ? 3.666 -4.424 -29.986 1.00 96.38 79 ALA A O 1
ATOM 619 N N . VAL A 1 80 ? 3.218 -5.643 -28.156 1.00 96.62 80 VAL A N 1
ATOM 620 C CA . VAL A 1 80 ? 2.400 -4.599 -27.509 1.00 96.62 80 VAL A CA 1
ATOM 621 C C . VAL A 1 80 ? 3.217 -3.333 -27.231 1.00 96.62 80 VAL A C 1
ATOM 623 O O . VAL A 1 80 ? 2.714 -2.225 -27.398 1.00 96.62 80 VAL A O 1
ATOM 626 N N . LEU A 1 81 ? 4.471 -3.479 -26.792 1.00 96.69 81 LEU A N 1
ATOM 627 C CA . LEU A 1 81 ? 5.354 -2.331 -26.574 1.00 96.69 81 LEU A CA 1
ATOM 628 C C . LEU A 1 81 ? 5.759 -1.686 -27.902 1.00 96.69 81 LEU A C 1
ATOM 630 O O . LEU A 1 81 ? 5.711 -0.467 -28.017 1.00 96.69 81 LEU A O 1
ATOM 634 N N . ASP A 1 82 ? 6.121 -2.491 -28.896 1.00 96.75 82 ASP A N 1
ATOM 635 C CA . ASP A 1 82 ? 6.544 -2.013 -30.208 1.00 96.75 82 ASP A CA 1
ATOM 636 C C . ASP A 1 82 ? 5.422 -1.220 -30.890 1.00 96.75 82 ASP A C 1
ATOM 638 O O . ASP A 1 82 ? 5.655 -0.097 -31.326 1.00 96.75 82 ASP A O 1
ATOM 642 N N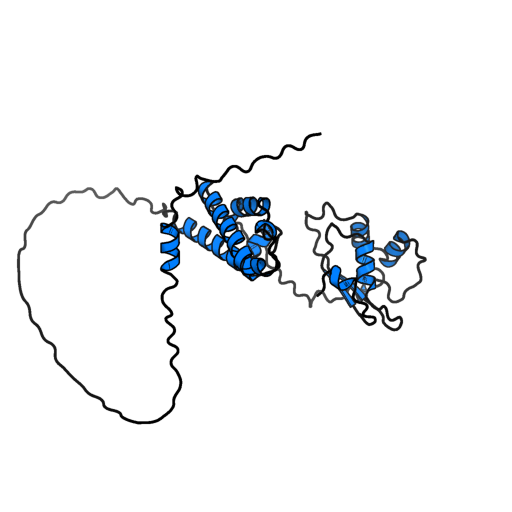 . GLU A 1 83 ? 4.186 -1.723 -30.861 1.00 96.62 83 GLU A N 1
ATOM 643 C CA . GLU A 1 83 ? 3.002 -1.001 -31.339 1.00 96.62 83 GLU A CA 1
ATOM 644 C C . GLU A 1 83 ? 2.790 0.311 -30.571 1.00 96.62 83 GLU A C 1
ATOM 646 O O . GLU A 1 83 ? 2.600 1.368 -31.172 1.00 96.62 83 GLU A O 1
ATOM 651 N N . LYS A 1 84 ? 2.869 0.270 -29.233 1.00 96.38 84 LYS A N 1
ATOM 652 C CA . LYS A 1 84 ? 2.629 1.450 -28.391 1.00 96.38 84 LYS A CA 1
ATOM 653 C C . LYS A 1 84 ? 3.658 2.561 -28.606 1.00 96.38 84 LYS A C 1
ATOM 655 O O . LYS A 1 84 ? 3.303 3.735 -28.495 1.00 96.38 84 LYS A O 1
ATOM 660 N N . PHE A 1 85 ? 4.916 2.199 -28.843 1.00 96.38 85 PHE A N 1
ATOM 661 C CA . PHE A 1 85 ? 6.035 3.137 -28.964 1.00 96.38 85 PHE A CA 1
ATOM 662 C C . PHE A 1 85 ? 6.473 3.390 -30.413 1.00 96.38 85 PHE A C 1
ATOM 664 O O . PHE A 1 85 ? 7.370 4.200 -30.626 1.00 96.38 85 PHE A O 1
ATOM 671 N N . GLY A 1 86 ? 5.835 2.749 -31.398 1.00 96.94 86 GLY A N 1
ATOM 672 C CA . GLY A 1 86 ? 6.187 2.886 -32.812 1.00 96.94 86 GLY A CA 1
ATOM 673 C C . GLY A 1 86 ? 7.538 2.259 -33.170 1.00 96.94 86 GLY A C 1
ATOM 674 O O . GLY A 1 86 ? 8.228 2.773 -34.048 1.00 96.94 86 GLY A O 1
ATOM 675 N N . ASN A 1 87 ? 7.937 1.180 -32.487 1.00 95.75 87 ASN A N 1
ATOM 676 C CA . ASN A 1 87 ? 9.174 0.459 -32.792 1.00 95.75 87 ASN A CA 1
ATOM 677 C C . ASN A 1 87 ? 8.939 -0.604 -33.872 1.00 95.75 87 ASN A C 1
ATOM 679 O O . ASN A 1 87 ? 7.873 -1.216 -33.950 1.00 95.75 87 ASN A O 1
ATOM 683 N N . THR A 1 88 ? 9.974 -0.899 -34.655 1.00 94.19 88 THR A N 1
ATOM 684 C CA . THR A 1 88 ? 9.970 -2.047 -35.568 1.00 94.19 88 THR A CA 1
ATOM 685 C C . THR A 1 88 ? 10.249 -3.328 -34.786 1.00 94.19 88 THR A C 1
ATOM 687 O O . THR A 1 88 ? 11.241 -3.417 -34.061 1.00 94.19 88 THR A O 1
ATOM 690 N N . SER A 1 89 ? 9.393 -4.340 -34.934 1.00 88.69 89 SER A N 1
ATOM 691 C CA . SER A 1 89 ? 9.584 -5.618 -34.251 1.00 88.69 89 SER A CA 1
ATOM 692 C C . SER A 1 89 ? 10.704 -6.426 -34.906 1.00 88.69 89 SER A C 1
ATOM 694 O O . SER A 1 89 ? 10.580 -6.839 -36.061 1.00 88.69 89 SER A O 1
ATOM 696 N N . GLU A 1 90 ? 11.759 -6.721 -34.154 1.00 89.25 90 GLU A N 1
ATOM 697 C CA . GLU A 1 90 ? 12.793 -7.668 -34.572 1.00 89.25 90 GLU A CA 1
ATOM 698 C C . GLU A 1 90 ? 12.569 -9.052 -33.938 1.00 89.25 90 GLU A C 1
ATOM 700 O O . GLU A 1 90 ? 12.183 -9.145 -32.763 1.00 89.25 90 GLU A O 1
ATOM 705 N N . PRO A 1 91 ? 12.821 -10.153 -34.673 1.00 89.50 91 PRO A N 1
ATOM 706 C CA . PRO A 1 91 ? 12.737 -11.497 -34.119 1.00 89.50 91 PRO A CA 1
ATOM 707 C C . PRO A 1 91 ? 13.700 -11.664 -32.939 1.00 89.50 91 PRO A C 1
ATOM 709 O O . PRO A 1 91 ? 14.910 -11.513 -33.080 1.00 89.50 91 PRO A O 1
ATOM 712 N N . ASN A 1 92 ? 13.177 -12.038 -31.770 1.00 89.19 92 ASN A N 1
ATOM 713 C CA . ASN A 1 92 ? 13.987 -12.262 -30.575 1.00 89.19 92 ASN A CA 1
ATOM 714 C C . ASN A 1 92 ? 13.800 -13.694 -30.052 1.00 89.19 92 ASN A C 1
ATOM 716 O O . ASN A 1 92 ? 12.705 -14.074 -29.637 1.00 89.19 92 ASN A O 1
ATOM 720 N N . LYS A 1 93 ? 14.887 -14.479 -30.024 1.00 90.56 93 LYS A N 1
ATOM 721 C CA . LYS A 1 93 ? 14.902 -15.869 -29.517 1.00 90.56 93 LYS A CA 1
ATOM 722 C C . LYS A 1 93 ? 14.593 -15.973 -28.012 1.00 90.56 93 LYS A C 1
ATOM 724 O O . LYS A 1 93 ? 14.214 -17.036 -27.526 1.00 90.56 93 LYS A O 1
ATOM 729 N N . ASN A 1 94 ? 14.761 -14.878 -27.271 1.00 91.38 94 ASN A N 1
ATOM 730 C CA . ASN A 1 94 ? 14.533 -14.744 -25.834 1.00 91.38 94 ASN A CA 1
ATOM 731 C C . ASN A 1 94 ? 13.454 -13.690 -25.529 1.00 91.38 94 ASN A C 1
ATOM 733 O O . ASN A 1 94 ? 13.632 -12.858 -24.649 1.00 91.38 94 ASN A O 1
ATOM 737 N N . CYS A 1 95 ? 12.335 -13.722 -26.260 1.00 94.00 95 CYS A N 1
ATOM 738 C CA . CYS A 1 95 ? 11.346 -12.642 -26.275 1.00 94.00 95 CYS A CA 1
ATOM 739 C C . CYS A 1 95 ? 10.621 -12.391 -24.931 1.00 94.00 95 CYS A C 1
ATOM 741 O O . CYS A 1 95 ? 10.971 -11.472 -24.199 1.00 94.00 95 CYS A O 1
ATOM 743 N N . CYS A 1 96 ? 9.563 -13.145 -24.619 1.00 94.69 96 CYS A N 1
ATOM 744 C CA . CYS A 1 96 ? 8.771 -12.973 -23.396 1.00 94.69 96 CYS A CA 1
ATOM 745 C C . CYS A 1 96 ? 8.116 -14.291 -22.960 1.00 94.69 96 CYS A C 1
ATOM 747 O O . CYS A 1 96 ? 8.200 -15.301 -23.661 1.00 94.69 96 CYS A O 1
ATOM 749 N N . ASP A 1 97 ? 7.446 -14.271 -21.809 1.00 94.31 97 ASP A N 1
ATOM 750 C CA . ASP A 1 97 ? 6.714 -15.400 -21.224 1.00 94.31 97 ASP A CA 1
ATOM 751 C C . ASP A 1 97 ? 5.552 -15.897 -22.098 1.00 94.31 97 ASP A C 1
ATOM 753 O O . ASP A 1 97 ? 5.265 -17.092 -22.097 1.00 94.31 97 ASP A O 1
ATOM 757 N N . ASN A 1 98 ? 4.905 -15.013 -22.864 1.00 94.88 98 ASN A N 1
ATOM 758 C CA . ASN A 1 98 ? 3.836 -15.405 -23.789 1.00 94.88 98 ASN A CA 1
ATOM 759 C C . ASN A 1 98 ? 4.385 -16.105 -25.047 1.00 94.88 98 ASN A C 1
ATOM 761 O O . ASN A 1 98 ? 3.793 -17.075 -25.510 1.00 94.88 98 ASN A O 1
ATOM 765 N N . CYS A 1 99 ? 5.539 -15.671 -25.568 1.00 95.19 99 CYS A N 1
ATOM 766 C CA . CYS A 1 99 ? 6.195 -16.315 -26.717 1.00 95.19 99 CYS A CA 1
ATOM 767 C C . CYS A 1 99 ? 6.911 -17.620 -26.343 1.00 95.19 99 CYS A C 1
ATOM 769 O O . CYS A 1 99 ? 7.098 -18.491 -27.190 1.00 95.19 99 CYS A O 1
ATOM 771 N N . HIS A 1 100 ? 7.327 -17.758 -25.082 1.00 93.25 100 HIS A N 1
ATOM 772 C CA . HIS A 1 100 ? 8.021 -18.940 -24.575 1.00 93.25 100 HIS A CA 1
ATOM 773 C C . HIS A 1 100 ? 7.363 -19.439 -23.280 1.00 93.25 100 HIS A C 1
ATOM 775 O O . HIS A 1 100 ? 7.909 -19.225 -22.194 1.00 93.25 100 HIS A O 1
ATOM 781 N N . PRO A 1 101 ? 6.222 -20.148 -23.361 1.00 86.75 101 PRO A N 1
ATOM 782 C CA . PRO A 1 101 ? 5.490 -20.612 -22.180 1.00 86.75 101 PRO A CA 1
ATOM 783 C C . PRO A 1 101 ? 6.320 -21.502 -21.249 1.00 86.75 101 PRO A C 1
ATOM 785 O O . PRO A 1 101 ? 6.133 -21.475 -20.038 1.00 86.75 101 PRO A O 1
ATOM 788 N N . THR A 1 102 ? 7.299 -22.237 -21.780 1.00 82.69 102 THR A N 1
ATOM 789 C CA . THR A 1 102 ? 8.236 -23.051 -20.986 1.00 82.69 102 THR A CA 1
ATOM 790 C C . THR A 1 102 ? 9.120 -22.214 -20.055 1.00 82.69 102 THR A C 1
ATOM 792 O O . THR A 1 102 ? 9.574 -22.711 -19.024 1.00 82.69 102 THR A O 1
ATOM 795 N N . LYS A 1 103 ? 9.315 -20.923 -20.357 1.00 73.62 103 LYS A N 1
ATOM 796 C CA . LYS A 1 103 ? 10.028 -19.960 -19.505 1.00 73.62 103 LYS A CA 1
ATOM 797 C C . LYS A 1 103 ? 9.140 -19.336 -18.419 1.00 73.62 103 LYS A C 1
ATOM 799 O O . LYS A 1 103 ? 9.681 -18.692 -17.526 1.00 73.62 103 LYS A O 1
ATOM 804 N N . ARG A 1 104 ? 7.813 -19.571 -18.412 1.00 68.88 104 ARG A N 1
ATOM 805 C CA . ARG A 1 104 ? 6.939 -19.208 -17.266 1.00 68.88 104 ARG A CA 1
ATOM 806 C C . ARG A 1 104 ? 7.270 -19.984 -15.995 1.00 68.88 104 ARG A C 1
ATOM 808 O O . ARG A 1 104 ? 6.768 -19.639 -14.931 1.00 68.88 104 ARG A O 1
ATOM 815 N N . THR A 1 105 ? 8.101 -21.017 -16.097 1.00 54.25 105 THR A N 1
ATOM 816 C CA . THR A 1 105 ? 8.456 -21.925 -15.008 1.00 54.25 105 THR A CA 1
ATOM 817 C C . THR A 1 105 ? 9.426 -21.287 -14.005 1.00 54.25 105 THR A C 1
ATOM 819 O O . THR A 1 105 ? 10.457 -21.862 -13.672 1.00 54.25 105 THR A O 1
ATOM 822 N N . ILE A 1 106 ? 9.076 -20.131 -13.436 1.00 57.47 106 ILE A N 1
ATOM 823 C CA . ILE A 1 106 ? 9.322 -19.965 -12.004 1.00 57.47 106 ILE A CA 1
ATOM 824 C C . ILE A 1 106 ? 8.403 -21.015 -11.385 1.00 57.47 106 ILE A C 1
ATOM 826 O O . ILE A 1 106 ? 7.185 -20.844 -11.385 1.00 57.47 106 ILE A O 1
ATOM 830 N N . ARG A 1 107 ? 8.965 -22.180 -11.038 1.00 47.56 107 ARG A N 1
ATOM 831 C CA . ARG A 1 107 ? 8.214 -23.322 -10.513 1.00 47.56 107 ARG A CA 1
ATOM 832 C C . ARG A 1 107 ? 7.320 -22.811 -9.388 1.00 47.56 107 ARG A C 1
ATOM 834 O O . ARG A 1 107 ? 7.790 -22.531 -8.293 1.00 47.56 107 ARG A O 1
ATOM 841 N N . SER A 1 108 ? 6.020 -22.749 -9.649 1.00 49.88 108 SER A N 1
ATOM 842 C CA . SER A 1 108 ? 4.981 -22.434 -8.666 1.00 49.88 108 SER A CA 1
ATOM 843 C C . SER A 1 108 ? 5.026 -23.351 -7.436 1.00 49.88 108 SER A C 1
ATOM 845 O O . SER A 1 108 ? 4.397 -23.048 -6.435 1.00 49.88 108 SER A O 1
ATOM 847 N N . LYS A 1 109 ? 5.796 -24.447 -7.492 1.00 47.22 109 LYS A N 1
ATOM 848 C CA . LYS A 1 109 ? 6.076 -25.342 -6.366 1.00 47.22 109 LYS A CA 1
ATOM 849 C C . LYS A 1 109 ? 7.084 -24.810 -5.336 1.00 47.22 109 LYS A C 1
ATOM 851 O O . LYS A 1 109 ? 7.097 -25.349 -4.240 1.00 47.22 109 LYS A O 1
ATOM 856 N N . GLU A 1 110 ? 7.911 -23.810 -5.649 1.00 48.34 110 GLU A N 1
ATOM 857 C CA . GLU A 1 110 ? 8.918 -23.277 -4.704 1.00 48.34 110 GLU A CA 1
ATOM 858 C C . GLU A 1 110 ? 8.544 -21.920 -4.105 1.00 48.34 110 GLU A C 1
ATOM 860 O O . GLU A 1 110 ? 9.091 -21.529 -3.077 1.00 48.34 110 GLU A O 1
ATOM 865 N N . ILE A 1 111 ? 7.574 -21.213 -4.691 1.00 50.69 111 ILE A N 1
ATOM 866 C CA . ILE A 1 111 ? 6.948 -20.083 -4.007 1.00 50.69 111 ILE A CA 1
ATOM 867 C C . ILE A 1 111 ? 5.803 -20.663 -3.189 1.00 50.69 111 ILE A C 1
ATOM 869 O O . ILE A 1 111 ? 4.653 -20.687 -3.629 1.00 50.69 111 ILE A O 1
ATOM 873 N N . THR A 1 112 ? 6.135 -21.170 -2.004 1.00 39.97 112 THR A N 1
ATOM 874 C CA . THR A 1 112 ? 5.142 -21.479 -0.979 1.00 39.97 112 THR A CA 1
ATOM 875 C C . THR A 1 112 ? 4.532 -20.151 -0.557 1.00 39.97 112 THR A C 1
ATOM 877 O O . THR A 1 112 ? 4.997 -19.489 0.370 1.00 39.97 112 THR A O 1
ATOM 880 N N . PHE A 1 113 ? 3.506 -19.708 -1.282 1.00 46.47 113 PHE A N 1
ATOM 881 C CA . PHE A 1 113 ? 2.577 -18.748 -0.724 1.00 46.47 113 PHE A CA 1
ATOM 882 C C . PHE A 1 113 ? 2.028 -19.438 0.516 1.00 46.47 113 PHE A C 1
ATOM 884 O O . PHE A 1 113 ? 1.334 -20.449 0.410 1.00 46.47 113 PHE A O 1
ATOM 891 N N . VAL A 1 114 ? 2.416 -18.952 1.694 1.00 41.97 114 VAL A N 1
ATOM 892 C CA . VAL A 1 114 ? 1.695 -19.281 2.914 1.00 41.97 114 VAL A CA 1
ATOM 893 C C . VAL A 1 114 ? 0.307 -18.715 2.663 1.00 41.97 114 VAL A C 1
ATOM 895 O O . VAL A 1 114 ? 0.088 -17.512 2.797 1.00 41.97 114 VAL A O 1
ATOM 898 N N . GLU A 1 115 ? -0.599 -19.555 2.158 1.00 45.56 115 GLU A N 1
ATOM 899 C CA . GLU A 1 115 ? -2.016 -19.247 2.132 1.00 45.56 115 GLU A CA 1
ATOM 900 C C . GLU A 1 115 ? -2.392 -19.050 3.593 1.00 45.56 115 GLU A C 1
ATOM 902 O O . GLU A 1 115 ? -2.655 -20.000 4.331 1.00 45.56 115 GLU A O 1
ATOM 907 N N . VAL A 1 116 ? -2.350 -17.795 4.038 1.00 47.00 116 VAL A N 1
ATOM 908 C CA . VAL A 1 116 ? -2.961 -17.399 5.294 1.00 47.00 116 VAL A CA 1
ATOM 909 C C . VAL A 1 116 ? -4.441 -17.637 5.056 1.00 47.00 116 VAL A C 1
ATOM 911 O O . VAL A 1 116 ? -5.115 -16.851 4.391 1.00 47.00 116 VAL A O 1
ATOM 914 N N . SER A 1 117 ? -4.898 -18.820 5.462 1.00 45.34 117 SER A N 1
ATOM 915 C CA . SER A 1 117 ? -6.241 -19.314 5.213 1.00 45.34 117 SER A CA 1
ATOM 916 C C . SER A 1 117 ? -7.245 -18.293 5.733 1.00 45.34 117 SER A C 1
ATOM 918 O O . SER A 1 117 ? -7.550 -18.229 6.924 1.00 45.34 117 SER A O 1
ATOM 920 N N . ALA A 1 118 ? -7.801 -17.501 4.814 1.00 51.38 118 ALA A N 1
ATOM 921 C CA . ALA A 1 118 ? -8.851 -16.529 5.103 1.00 51.38 118 ALA A CA 1
ATOM 922 C C . ALA A 1 118 ? -10.134 -17.200 5.637 1.00 51.38 118 ALA A C 1
ATOM 924 O O . ALA A 1 118 ? -11.056 -16.522 6.085 1.00 51.38 118 ALA A O 1
ATOM 925 N N . LYS A 1 119 ? -10.199 -18.540 5.616 1.00 47.69 119 LYS A N 1
ATOM 926 C CA . LYS A 1 119 ? -11.337 -19.332 6.088 1.00 47.69 119 LYS A CA 1
ATOM 927 C C . LYS A 1 119 ? -11.458 -19.397 7.615 1.00 47.69 119 LYS A C 1
ATOM 929 O O . LYS A 1 119 ? -12.497 -19.833 8.092 1.00 47.69 119 LYS A O 1
ATOM 934 N N . SER A 1 120 ? -10.469 -18.920 8.378 1.00 44.91 120 SER A N 1
ATOM 935 C CA . SER A 1 120 ? -10.558 -18.829 9.849 1.00 44.91 120 SER A CA 1
ATOM 936 C C . SER A 1 120 ? -10.952 -17.434 10.366 1.00 44.91 120 SER A C 1
ATOM 938 O O . SER A 1 120 ? -10.720 -17.113 11.530 1.00 44.91 120 SER A O 1
ATOM 940 N N . LEU A 1 121 ? -11.559 -16.594 9.524 1.00 49.28 121 LEU A N 1
ATOM 941 C CA . LEU A 1 121 ? -12.231 -15.363 9.946 1.00 49.28 121 LEU A CA 1
ATOM 942 C C . LEU A 1 121 ? -13.744 -15.511 9.754 1.00 49.28 121 LEU A C 1
ATOM 944 O O . LEU A 1 121 ? -14.386 -14.678 9.116 1.00 49.28 121 LEU A O 1
ATOM 948 N N . THR A 1 122 ? -14.349 -16.571 10.299 1.00 46.84 122 THR A N 1
ATOM 949 C CA . THR A 1 122 ? -15.771 -16.489 10.652 1.00 46.84 122 THR A CA 1
ATOM 950 C C . THR A 1 122 ? -15.884 -15.345 11.643 1.00 46.84 122 THR A C 1
ATOM 952 O O . THR A 1 122 ? -15.487 -15.475 12.799 1.00 46.84 122 THR A O 1
ATOM 955 N N . ALA A 1 123 ? -16.292 -14.189 11.125 1.00 52.44 123 ALA A N 1
ATOM 956 C CA . ALA A 1 123 ? -16.336 -12.929 11.831 1.00 52.44 123 ALA A CA 1
ATOM 957 C C . ALA A 1 123 ? -17.199 -13.096 13.079 1.00 52.44 123 ALA A C 1
ATOM 959 O O . ALA A 1 123 ? -18.426 -12.996 13.015 1.00 52.44 123 ALA A O 1
ATOM 960 N N . ASN A 1 124 ? -16.552 -13.331 14.220 1.00 59.38 124 ASN A N 1
ATOM 961 C CA . ASN A 1 124 ? -17.145 -13.005 15.499 1.00 59.38 124 ASN A CA 1
ATOM 962 C C . ASN A 1 124 ? -17.498 -11.530 15.385 1.00 59.38 124 ASN A C 1
ATOM 964 O O . ASN A 1 124 ? -16.611 -10.678 15.289 1.00 59.38 124 ASN A O 1
ATOM 968 N N . ARG A 1 125 ? -18.797 -11.250 15.249 1.00 69.38 125 ARG A N 1
ATOM 969 C CA . ARG A 1 125 ? -19.319 -9.892 15.177 1.00 69.38 125 ARG A CA 1
ATOM 970 C C . ARG A 1 125 ? -18.911 -9.221 16.478 1.00 69.38 125 ARG A C 1
ATOM 972 O O . ARG A 1 125 ? -19.549 -9.436 17.502 1.00 69.38 125 ARG A O 1
ATOM 979 N N . SER A 1 126 ? -17.808 -8.477 16.441 1.00 78.31 126 SER A N 1
ATOM 980 C CA . SER A 1 126 ? -17.385 -7.671 17.575 1.00 78.31 126 SER A CA 1
ATOM 981 C C . SER A 1 126 ? -18.547 -6.756 17.933 1.00 78.31 126 SER A C 1
ATOM 983 O O . SER A 1 126 ? -19.200 -6.204 17.037 1.00 78.31 126 SER A O 1
ATOM 985 N N . ALA A 1 127 ? -18.841 -6.637 19.226 1.00 84.62 127 ALA A N 1
ATOM 986 C CA . ALA A 1 127 ? -19.863 -5.716 19.687 1.00 84.62 127 ALA A CA 1
ATOM 987 C C . ALA A 1 127 ? -19.550 -4.319 19.132 1.00 84.62 127 ALA A C 1
ATOM 989 O O . ALA A 1 127 ? -18.401 -3.871 19.135 1.00 84.62 127 ALA A O 1
ATOM 990 N N . THR A 1 128 ? -20.569 -3.648 18.597 1.00 93.31 128 THR A N 1
ATOM 991 C CA . THR A 1 128 ? -20.389 -2.300 18.056 1.00 93.31 128 THR A CA 1
ATOM 992 C C . THR A 1 128 ? -19.999 -1.366 19.196 1.00 93.31 128 THR A C 1
ATOM 994 O O . THR A 1 128 ? -20.726 -1.266 20.182 1.00 93.31 128 THR A O 1
ATOM 997 N N . ARG A 1 129 ? -18.857 -0.686 19.062 1.00 95.44 129 ARG A N 1
ATOM 998 C CA . ARG A 1 129 ? -18.367 0.259 20.073 1.00 95.44 129 ARG A CA 1
ATOM 999 C C . ARG A 1 129 ? -19.242 1.506 20.126 1.00 95.44 129 ARG A C 1
ATOM 1001 O O . ARG A 1 129 ? -19.716 1.982 19.081 1.00 95.44 129 ARG A O 1
ATOM 1008 N N . THR A 1 130 ? -19.444 2.019 21.338 1.00 96.50 130 THR A N 1
ATOM 1009 C CA . THR A 1 130 ? -20.226 3.235 21.589 1.00 96.50 130 THR A CA 1
ATOM 1010 C C . THR A 1 130 ? -19.535 4.460 20.986 1.00 96.50 130 THR A C 1
ATOM 1012 O O . THR A 1 130 ? -18.353 4.421 20.640 1.00 96.50 130 THR A O 1
ATOM 1015 N N . THR A 1 131 ? -20.269 5.563 20.833 1.00 97.12 131 THR A N 1
ATOM 1016 C CA . THR A 1 131 ? -19.696 6.826 20.339 1.00 97.12 131 THR A CA 1
ATOM 1017 C C . THR A 1 131 ? -18.588 7.337 21.259 1.00 97.12 131 THR A C 1
ATOM 1019 O O . THR A 1 131 ? -17.545 7.748 20.773 1.00 97.12 131 THR A O 1
ATOM 1022 N N . GLU A 1 132 ? -18.779 7.230 22.574 1.00 97.19 132 GLU A N 1
ATOM 1023 C CA . GLU A 1 132 ? -17.786 7.620 23.581 1.00 97.19 132 GLU A CA 1
ATOM 1024 C C . GLU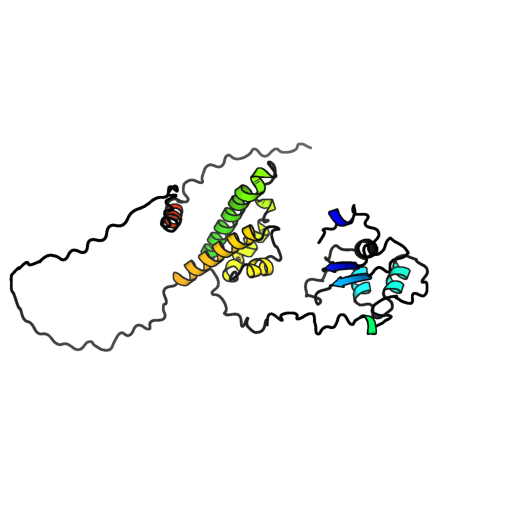 A 1 132 ? -16.496 6.797 23.469 1.00 97.19 132 GLU A C 1
ATOM 1026 O O . GLU A 1 132 ? -15.406 7.354 23.430 1.00 97.19 132 GLU A O 1
ATOM 1031 N N . GLN A 1 133 ? -16.612 5.476 23.302 1.00 97.44 133 GLN A N 1
ATOM 1032 C CA . GLN A 1 133 ? -15.456 4.594 23.105 1.00 97.44 133 GLN A CA 1
ATOM 1033 C C . GLN A 1 133 ? -14.682 4.918 21.820 1.00 97.44 133 GLN A C 1
ATOM 1035 O O . GLN A 1 133 ? -13.461 4.783 21.780 1.00 97.44 133 GLN A O 1
ATOM 1040 N N . LYS A 1 134 ? -15.384 5.337 20.761 1.00 97.62 134 LYS A N 1
ATOM 1041 C CA . LYS A 1 134 ? -14.756 5.762 19.502 1.00 97.62 134 LYS A CA 1
ATOM 1042 C C . LYS A 1 134 ? -14.035 7.098 19.651 1.00 97.62 134 LYS A C 1
ATOM 1044 O O . LYS A 1 134 ? -12.958 7.246 19.085 1.00 97.62 134 LYS A O 1
ATOM 1049 N N . GLU A 1 135 ? -14.589 8.033 20.420 1.00 98.06 135 GLU A N 1
ATOM 1050 C CA . GLU A 1 135 ? -13.909 9.298 20.718 1.00 98.06 135 GLU A CA 1
ATOM 1051 C C . GLU A 1 135 ? -12.665 9.057 21.582 1.00 98.06 135 GLU A C 1
ATOM 1053 O O . GLU A 1 135 ? -11.590 9.549 21.261 1.00 98.06 135 GLU A O 1
ATOM 1058 N N . GLN A 1 136 ? -12.753 8.169 22.576 1.00 97.81 136 GLN A N 1
ATOM 1059 C CA . GLN A 1 136 ? -11.591 7.757 23.364 1.00 97.81 136 GLN A CA 1
ATOM 1060 C C . GLN A 1 136 ? -10.494 7.123 22.491 1.00 97.81 136 GLN A C 1
ATOM 1062 O O . GLN A 1 136 ? -9.313 7.426 22.654 1.00 97.81 136 GLN A O 1
ATOM 1067 N N . ALA A 1 137 ? -10.864 6.264 21.534 1.00 98.19 137 ALA A N 1
ATOM 1068 C CA . ALA A 1 137 ? -9.908 5.714 20.574 1.00 98.19 137 ALA A CA 1
ATOM 1069 C C . ALA A 1 137 ? -9.264 6.817 19.720 1.00 98.19 137 ALA A C 1
ATOM 1071 O O . ALA A 1 137 ? -8.060 6.779 19.473 1.00 98.19 137 ALA A O 1
ATOM 1072 N N . LYS A 1 138 ? -10.047 7.812 19.288 1.00 98.38 138 LYS A N 1
ATOM 1073 C CA . LYS A 1 138 ? -9.557 8.966 18.526 1.00 98.38 138 LYS A CA 1
ATOM 1074 C C . LYS A 1 138 ? -8.542 9.789 19.319 1.00 98.38 138 LYS A C 1
ATOM 1076 O O . LYS A 1 138 ? -7.488 10.108 18.768 1.00 98.38 138 LYS A O 1
ATOM 1081 N N . ASP A 1 139 ? -8.817 10.064 20.589 1.00 98.19 139 ASP A N 1
ATOM 1082 C CA . ASP A 1 139 ? -7.902 10.784 21.479 1.00 98.19 139 ASP A CA 1
ATOM 1083 C C . ASP A 1 139 ? -6.575 10.034 21.654 1.00 98.19 139 ASP A C 1
ATOM 1085 O O . ASP A 1 139 ? -5.506 10.638 21.554 1.00 98.19 139 ASP A O 1
ATOM 1089 N N . ILE A 1 140 ? -6.624 8.705 21.817 1.00 98.19 140 ILE A N 1
ATOM 1090 C CA . ILE A 1 140 ? -5.420 7.860 21.884 1.00 98.19 140 ILE A CA 1
ATOM 1091 C C . ILE A 1 140 ? -4.613 7.940 20.585 1.00 98.19 140 ILE A C 1
ATOM 1093 O O . ILE A 1 140 ? -3.394 8.102 20.632 1.00 98.19 140 ILE A O 1
ATOM 1097 N N . ILE A 1 141 ? -5.268 7.859 19.422 1.00 98.25 141 ILE A N 1
ATOM 1098 C CA . ILE A 1 141 ? -4.583 7.938 18.122 1.00 98.25 141 ILE A CA 1
ATOM 1099 C C . ILE A 1 141 ? -3.935 9.319 17.935 1.00 98.25 141 ILE A C 1
ATOM 1101 O O . ILE A 1 141 ? -2.812 9.403 17.441 1.00 98.25 141 ILE A O 1
ATOM 1105 N N . LEU A 1 142 ? -4.608 10.400 18.343 1.00 97.88 142 LEU A N 1
ATOM 1106 C CA . LEU A 1 142 ? -4.050 11.754 18.294 1.00 97.88 142 LEU A CA 1
ATOM 1107 C C . LEU A 1 142 ? -2.839 11.896 19.222 1.00 97.88 142 LEU A C 1
ATOM 1109 O O . LEU A 1 142 ? -1.794 12.365 18.778 1.00 97.88 142 LEU A O 1
ATOM 1113 N N . ALA A 1 143 ? -2.942 11.431 20.469 1.00 97.75 143 ALA A N 1
ATOM 1114 C CA . ALA A 1 143 ? -1.835 11.459 21.424 1.00 97.75 143 ALA A CA 1
ATOM 1115 C C . ALA A 1 143 ? -0.641 10.614 20.952 1.00 97.75 143 ALA A C 1
ATOM 1117 O O . ALA A 1 143 ? 0.511 11.025 21.083 1.00 97.75 143 ALA A O 1
ATOM 1118 N N . TRP A 1 144 ? -0.904 9.445 20.361 1.00 97.75 144 TRP A N 1
ATOM 1119 C CA . TRP A 1 144 ? 0.118 8.637 19.699 1.00 97.75 144 TRP A CA 1
ATOM 1120 C C . TRP A 1 144 ? 0.793 9.402 18.557 1.00 97.75 144 TRP A C 1
ATOM 1122 O O . TRP A 1 144 ? 2.019 9.402 18.480 1.00 97.75 144 TRP A O 1
ATOM 1132 N N . ARG A 1 145 ? 0.019 10.085 17.706 1.00 97.19 145 ARG A N 1
ATOM 1133 C CA . ARG A 1 145 ? 0.550 10.825 16.556 1.00 97.19 145 ARG A CA 1
ATOM 1134 C C . ARG A 1 145 ? 1.490 11.949 16.989 1.00 97.19 145 ARG A C 1
ATOM 1136 O O . ARG A 1 145 ? 2.563 12.075 16.411 1.00 97.19 145 ARG A O 1
ATOM 1143 N N . GLU A 1 146 ? 1.105 12.733 17.995 1.00 96.81 146 GLU A N 1
ATOM 1144 C CA . GLU A 1 146 ? 1.959 13.799 18.542 1.00 96.81 146 GLU A CA 1
ATOM 1145 C C . GLU A 1 146 ? 3.236 13.211 19.166 1.00 96.81 146 GLU A C 1
ATOM 1147 O O . GLU A 1 146 ? 4.339 13.605 18.801 1.00 96.81 146 GLU A O 1
ATOM 1152 N N . ARG A 1 147 ? 3.108 12.176 20.009 1.00 96.69 147 ARG A N 1
ATOM 1153 C CA . ARG A 1 147 ? 4.253 11.498 20.645 1.00 96.69 147 ARG A CA 1
ATOM 1154 C C . ARG A 1 147 ? 5.243 10.923 19.626 1.00 96.69 147 ARG A C 1
ATOM 1156 O O . ARG A 1 147 ? 6.443 11.104 19.774 1.00 96.69 147 ARG A O 1
ATOM 1163 N N . MET A 1 148 ? 4.765 10.245 18.581 1.00 95.75 148 MET A N 1
ATOM 1164 C CA . MET A 1 148 ? 5.643 9.695 17.537 1.00 95.75 148 MET A CA 1
ATOM 1165 C C . MET A 1 148 ? 6.285 10.788 16.679 1.00 95.75 148 MET A C 1
ATOM 1167 O O . MET A 1 148 ? 7.401 10.608 16.193 1.00 95.75 148 MET A O 1
ATOM 1171 N N . HIS A 1 149 ? 5.601 11.918 16.473 1.00 95.00 149 HIS A N 1
ATOM 1172 C CA . HIS A 1 149 ? 6.185 13.064 15.777 1.00 95.00 149 HIS A CA 1
ATOM 1173 C C . HIS A 1 149 ? 7.344 13.647 16.587 1.00 95.00 149 HIS A C 1
ATOM 1175 O O . HIS A 1 149 ? 8.428 13.840 16.036 1.00 95.00 149 HIS A O 1
ATOM 1181 N N . GLU A 1 150 ? 7.144 13.822 17.892 1.00 95.06 150 GLU A N 1
ATOM 1182 C CA . GLU A 1 150 ? 8.174 14.288 18.821 1.00 95.06 150 GLU A CA 1
ATOM 1183 C C . GLU A 1 150 ? 9.364 13.322 18.912 1.00 95.06 150 GLU A C 1
ATOM 1185 O O . GLU A 1 150 ? 10.508 13.756 18.812 1.00 95.06 150 GLU A O 1
ATOM 1190 N N . GLU A 1 151 ? 9.114 12.016 19.049 1.00 93.62 151 GLU A N 1
ATOM 1191 C CA . GLU A 1 151 ? 10.174 11.011 19.219 1.00 93.62 151 GLU A CA 1
ATOM 1192 C C . GLU A 1 151 ? 10.999 10.770 17.945 1.00 93.62 151 GLU A C 1
ATOM 1194 O O . GLU A 1 151 ? 12.209 10.574 18.030 1.00 93.62 151 GLU A O 1
ATOM 1199 N N . ILE A 1 152 ? 10.363 10.751 16.767 1.00 90.56 152 ILE A N 1
ATOM 1200 C CA . ILE A 1 152 ? 11.010 10.293 15.523 1.00 90.56 152 ILE A CA 1
ATOM 1201 C C . ILE A 1 152 ? 11.365 11.462 14.595 1.00 90.56 152 ILE A C 1
ATOM 1203 O O . ILE A 1 152 ? 12.401 11.440 13.929 1.00 90.56 152 ILE A O 1
ATOM 1207 N N . TYR A 1 153 ? 10.509 12.484 14.508 1.00 86.12 153 TYR A N 1
ATOM 1208 C CA . TYR A 1 153 ? 10.583 13.495 13.446 1.00 86.12 153 TYR A CA 1
ATOM 1209 C C . TYR A 1 153 ? 11.023 14.878 13.922 1.00 86.12 153 TYR A C 1
ATOM 1211 O O . TYR A 1 153 ? 11.506 15.659 13.094 1.00 86.12 153 TYR A O 1
ATOM 1219 N N . ALA A 1 154 ? 10.909 15.187 15.217 1.00 84.75 154 ALA A N 1
ATOM 1220 C CA . ALA A 1 154 ? 11.274 16.503 15.740 1.00 84.75 154 ALA A CA 1
ATOM 1221 C C . ALA A 1 154 ? 12.745 16.858 15.477 1.00 84.75 154 ALA A C 1
ATOM 1223 O O . ALA A 1 154 ? 13.047 18.012 15.171 1.00 84.75 154 ALA A O 1
ATOM 1224 N N . GLU A 1 155 ? 13.649 15.875 15.510 1.00 85.88 155 GLU A N 1
ATOM 1225 C CA . GLU A 1 155 ? 15.069 16.093 15.199 1.00 85.88 155 GLU A CA 1
ATOM 1226 C C . GLU A 1 155 ? 15.336 16.254 13.695 1.00 85.88 155 GLU A C 1
ATOM 1228 O O . GLU A 1 155 ? 16.273 16.945 13.293 1.00 85.88 155 GLU A O 1
ATOM 1233 N N . LEU A 1 156 ? 14.509 15.639 12.845 1.00 83.38 156 LEU A N 1
ATOM 1234 C CA . LEU A 1 156 ? 14.733 15.588 11.399 1.00 83.38 156 LEU A CA 1
ATOM 1235 C C . LEU A 1 156 ? 14.178 16.811 10.664 1.00 83.38 156 LEU A C 1
ATOM 1237 O O . LEU A 1 156 ? 14.710 17.194 9.619 1.00 83.38 156 LEU A O 1
ATOM 1241 N N . CYS A 1 157 ? 13.094 17.420 11.157 1.00 79.38 157 CYS A N 1
ATOM 1242 C CA . CYS A 1 157 ? 12.461 18.530 10.454 1.00 79.38 157 CYS A CA 1
ATOM 1243 C C . CYS A 1 157 ? 11.707 19.489 11.385 1.00 79.38 157 CYS A C 1
ATOM 1245 O O . CYS A 1 157 ? 10.547 19.257 11.730 1.00 79.38 157 CYS A O 1
ATOM 1247 N N . MET A 1 158 ? 12.326 20.645 11.655 1.00 84.19 158 MET A N 1
ATOM 1248 C CA . MET A 1 158 ? 11.762 21.752 12.449 1.00 84.19 158 MET A CA 1
ATOM 1249 C C . MET A 1 158 ? 10.431 22.311 11.903 1.00 84.19 158 MET A C 1
ATOM 1251 O O . MET A 1 158 ? 9.710 23.003 12.616 1.00 84.19 158 MET A O 1
ATOM 1255 N N . PHE A 1 159 ? 10.097 22.037 10.638 1.00 87.69 159 PHE A N 1
ATOM 1256 C CA . PHE A 1 159 ? 8.872 22.522 9.990 1.00 87.69 159 PHE A CA 1
ATOM 1257 C C . PHE A 1 159 ? 7.823 21.432 9.759 1.00 87.69 159 PHE A C 1
ATOM 1259 O O . PHE A 1 159 ? 6.777 21.716 9.176 1.00 87.69 159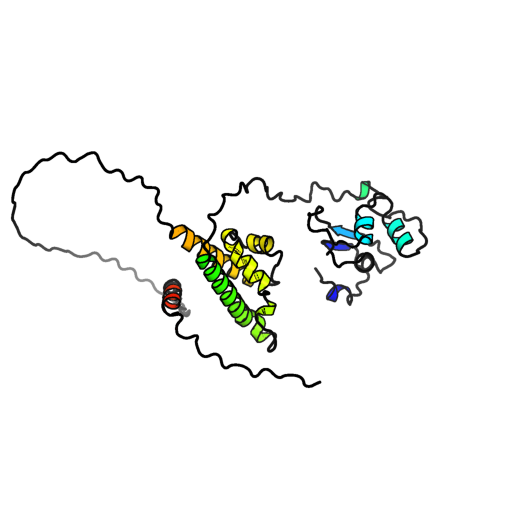 PHE A O 1
ATOM 1266 N N . SER A 1 160 ? 8.097 20.192 10.167 1.00 91.00 160 SER A N 1
ATOM 1267 C CA . SER A 1 160 ? 7.111 19.121 10.065 1.00 91.00 160 SER A CA 1
ATOM 1268 C C . SER A 1 160 ? 6.105 19.219 11.207 1.00 91.00 160 SER A C 1
ATOM 1270 O O . SER A 1 160 ? 6.458 19.547 12.338 1.00 91.00 160 SER A O 1
ATOM 1272 N N . THR A 1 161 ? 4.847 18.930 10.904 1.00 94.06 161 THR A N 1
ATOM 1273 C CA . THR A 1 161 ? 3.772 18.787 11.886 1.00 94.06 161 THR A CA 1
ATOM 1274 C C . THR A 1 161 ? 3.368 17.317 11.996 1.00 94.06 161 THR A C 1
ATOM 1276 O O . THR A 1 161 ? 3.657 16.509 11.110 1.00 94.06 161 THR A O 1
ATOM 1279 N N . ALA A 1 162 ? 2.696 16.950 13.089 1.00 94.94 162 ALA A N 1
ATOM 1280 C CA . ALA A 1 162 ? 2.300 15.568 13.356 1.00 94.94 162 ALA A CA 1
ATOM 1281 C C . ALA A 1 162 ? 1.344 14.981 12.293 1.00 94.94 162 ALA A C 1
ATOM 1283 O O . ALA A 1 162 ? 1.237 13.766 12.142 1.00 94.94 162 ALA A O 1
ATOM 1284 N N . ASP A 1 163 ? 0.686 15.822 11.493 1.00 94.38 163 ASP A N 1
ATOM 1285 C CA . ASP A 1 163 ? -0.155 15.418 10.359 1.00 94.38 163 ASP A CA 1
ATOM 1286 C C . ASP A 1 163 ? 0.605 14.670 9.244 1.00 94.38 163 ASP A C 1
ATOM 1288 O O . ASP A 1 163 ? -0.018 13.907 8.502 1.00 94.38 163 ASP A O 1
ATOM 1292 N N . VAL A 1 164 ? 1.935 14.815 9.163 1.00 92.75 164 VAL A N 1
ATOM 1293 C CA . VAL A 1 164 ? 2.796 14.057 8.237 1.00 92.75 164 VAL A CA 1
ATOM 1294 C C . VAL A 1 164 ? 2.759 12.556 8.537 1.00 92.75 164 VAL A C 1
ATOM 1296 O O . VAL A 1 164 ? 2.816 11.747 7.610 1.00 92.75 164 VAL A O 1
ATOM 1299 N N . LEU A 1 165 ? 2.613 12.173 9.811 1.00 94.25 165 LEU A N 1
ATOM 1300 C CA . LEU A 1 165 ? 2.475 10.771 10.206 1.00 94.25 165 LEU A CA 1
ATOM 1301 C C . LEU A 1 165 ? 1.140 10.197 9.736 1.00 94.25 165 LEU A C 1
ATOM 1303 O O . LEU A 1 165 ? 1.097 9.172 9.061 1.00 94.25 165 LEU A O 1
ATOM 1307 N N . MET A 1 166 ? 0.032 10.847 10.091 1.00 96.25 166 MET A N 1
ATOM 1308 C CA . MET A 1 166 ? -1.302 10.352 9.766 1.00 96.25 166 MET A CA 1
ATOM 1309 C C . MET A 1 166 ? -2.306 11.496 9.611 1.00 96.25 166 MET A C 1
ATOM 1311 O O . MET A 1 166 ? -2.571 12.250 10.548 1.00 96.25 166 MET A O 1
ATOM 1315 N N . GLU A 1 167 ? -2.929 11.562 8.432 1.00 96.75 167 GLU A N 1
ATOM 1316 C CA . GLU A 1 167 ? -4.023 12.491 8.126 1.00 96.75 167 GLU A CA 1
ATOM 1317 C C . GLU A 1 167 ? -5.248 12.256 9.027 1.00 96.75 167 GLU A C 1
ATOM 1319 O O . GLU A 1 167 ? -5.653 11.111 9.246 1.00 96.75 167 GLU A O 1
ATOM 1324 N N . ASP A 1 168 ? -5.934 13.329 9.428 1.00 97.69 168 ASP A N 1
ATOM 1325 C CA . ASP A 1 168 ? -7.122 13.269 10.299 1.00 97.69 168 ASP A CA 1
ATOM 1326 C C . ASP A 1 168 ? -8.225 12.340 9.763 1.00 97.69 168 ASP A C 1
ATOM 1328 O O . ASP A 1 168 ? -8.854 11.604 10.517 1.00 97.69 168 ASP A O 1
ATOM 1332 N N . LYS A 1 169 ? -8.409 12.273 8.437 1.00 97.31 169 LYS A N 1
ATOM 1333 C CA . LYS A 1 169 ? -9.384 11.357 7.813 1.00 97.31 169 LYS A CA 1
ATOM 1334 C C . LYS A 1 169 ? -9.086 9.884 8.105 1.00 97.31 169 LYS A C 1
ATOM 1336 O O . LYS A 1 169 ? -10.009 9.072 8.179 1.00 97.31 169 LYS A O 1
ATOM 1341 N N . LYS A 1 170 ? -7.804 9.519 8.215 1.00 97.56 170 LYS A N 1
ATOM 1342 C CA . LYS A 1 170 ? -7.380 8.158 8.570 1.00 97.56 170 LYS A CA 1
ATOM 1343 C C . LYS A 1 170 ? -7.560 7.914 10.061 1.00 97.56 170 LYS A C 1
ATOM 1345 O O . LYS A 1 170 ? -8.005 6.828 10.413 1.00 97.56 170 LYS A O 1
ATOM 1350 N N . ILE A 1 171 ? -7.311 8.922 10.896 1.00 98.38 171 ILE A N 1
ATOM 1351 C CA . ILE A 1 171 ? -7.589 8.867 12.337 1.00 98.38 171 ILE A CA 1
ATOM 1352 C C . ILE A 1 171 ? -9.075 8.610 12.580 1.00 98.38 171 ILE A C 1
ATOM 1354 O O . ILE A 1 171 ? -9.418 7.629 13.232 1.00 98.38 171 ILE A O 1
ATOM 1358 N N . ASP A 1 172 ? -9.959 9.414 11.984 1.00 98.00 172 ASP A N 1
ATOM 1359 C CA . ASP A 1 172 ? -11.412 9.257 12.121 1.00 98.00 172 ASP A CA 1
ATOM 1360 C C . ASP A 1 172 ? -11.876 7.868 11.668 1.00 98.00 172 ASP A C 1
ATOM 1362 O O . ASP A 1 172 ? -12.721 7.230 12.300 1.00 98.00 172 ASP A O 1
ATOM 1366 N N . LYS A 1 173 ? -11.305 7.369 10.564 1.00 97.81 173 LYS A N 1
ATOM 1367 C CA . LYS A 1 173 ? -11.610 6.032 10.054 1.00 97.81 173 LYS A CA 1
ATOM 1368 C C . LYS A 1 173 ? -11.124 4.931 10.999 1.00 97.81 173 LYS A C 1
ATOM 1370 O O . LYS A 1 173 ? -11.877 3.993 11.249 1.00 97.81 173 LYS A O 1
ATOM 1375 N N . LEU A 1 174 ? -9.897 5.033 11.507 1.00 97.81 174 LEU A N 1
ATOM 1376 C CA . LEU A 1 174 ? -9.330 4.051 12.429 1.00 97.81 174 LEU A CA 1
ATOM 1377 C C . LEU A 1 174 ? -10.101 4.042 13.747 1.00 97.81 174 LEU A C 1
ATOM 1379 O O . LEU A 1 174 ? -10.493 2.974 14.197 1.00 97.81 174 LEU A O 1
ATOM 1383 N N . ALA A 1 175 ? -10.406 5.215 14.301 1.00 98.00 175 ALA A N 1
ATOM 1384 C CA . ALA A 1 175 ? -11.219 5.371 15.503 1.00 98.00 175 ALA A CA 1
ATOM 1385 C C . ALA A 1 175 ? -12.631 4.795 15.331 1.00 98.00 175 ALA A C 1
ATOM 1387 O O . ALA A 1 175 ? -13.188 4.224 16.260 1.00 98.00 175 ALA A O 1
ATOM 1388 N N . LYS A 1 176 ? -13.227 4.889 14.137 1.00 97.56 176 LYS A N 1
ATOM 1389 C CA . LYS A 1 176 ? -14.549 4.305 13.863 1.00 97.56 176 LYS A CA 1
ATOM 1390 C C . LYS A 1 176 ? -14.541 2.775 13.802 1.00 97.56 176 LYS A C 1
ATOM 1392 O O . LYS A 1 176 ? -15.590 2.182 14.054 1.00 97.56 176 LYS A O 1
ATOM 1397 N N . GLU A 1 177 ? -13.412 2.177 13.425 1.00 97.19 177 GLU A N 1
ATOM 1398 C CA . GLU A 1 177 ? -13.246 0.736 13.188 1.00 97.19 177 GLU A CA 1
ATOM 1399 C C . GLU A 1 177 ? -12.252 0.073 14.163 1.00 97.19 177 GLU A C 1
ATOM 1401 O O . GLU A 1 177 ? -11.788 -1.045 13.913 1.00 97.19 177 GLU A O 1
ATOM 1406 N N . PHE A 1 178 ? -11.896 0.745 15.265 1.00 97.44 178 PHE A N 1
ATOM 1407 C CA . PHE A 1 178 ? -10.818 0.307 16.157 1.00 97.44 178 PHE A CA 1
ATOM 1408 C C . PHE A 1 178 ? -11.110 -1.046 16.817 1.00 97.44 178 PHE A C 1
ATOM 1410 O O . PHE A 1 178 ? -10.186 -1.768 17.188 1.00 97.44 178 PHE A O 1
ATOM 1417 N N . GLU A 1 179 ? -12.378 -1.457 16.904 1.00 96.25 179 GLU A N 1
ATOM 1418 C CA . GLU A 1 179 ? -12.772 -2.772 17.415 1.00 96.25 179 GLU A CA 1
ATOM 1419 C C . GLU A 1 179 ? -12.203 -3.945 16.611 1.00 96.25 179 GLU A C 1
ATOM 1421 O O . GLU A 1 179 ? -12.078 -5.061 17.129 1.00 96.25 179 GLU A O 1
ATOM 1426 N N . LYS A 1 180 ? -11.851 -3.692 15.345 1.00 95.62 180 LYS A N 1
ATOM 1427 C CA . LYS A 1 180 ? -11.253 -4.674 14.437 1.00 95.62 180 LYS A CA 1
ATOM 1428 C C . LYS A 1 180 ? -9.741 -4.799 14.621 1.00 95.62 180 LYS A C 1
ATOM 1430 O O . LYS A 1 180 ? -9.150 -5.720 14.067 1.00 95.62 180 LYS A O 1
ATOM 1435 N N . VAL A 1 181 ? -9.111 -3.902 15.381 1.00 96.56 181 VAL A N 1
ATOM 1436 C CA . VAL A 1 181 ? -7.664 -3.915 15.615 1.00 96.56 181 VAL A CA 1
ATOM 1437 C C . VAL A 1 181 ? -7.329 -4.997 16.638 1.00 96.56 181 VAL A C 1
ATOM 1439 O O . VAL A 1 181 ? -7.500 -4.814 17.844 1.00 96.56 181 VAL A O 1
ATOM 1442 N N . LYS A 1 182 ? -6.893 -6.158 16.137 1.00 95.50 182 LYS A N 1
ATOM 1443 C CA . LYS A 1 182 ? -6.435 -7.301 16.952 1.00 95.50 182 LYS A CA 1
ATOM 1444 C C . LYS A 1 182 ? -4.937 -7.564 16.818 1.00 95.50 182 LYS A C 1
ATOM 1446 O O . LYS A 1 182 ? -4.365 -8.243 17.663 1.00 95.50 182 LYS A O 1
ATOM 1451 N N . ALA A 1 183 ? -4.332 -7.029 15.765 1.00 96.12 183 ALA A N 1
ATOM 1452 C CA . ALA A 1 183 ? -2.911 -7.100 15.468 1.00 96.12 183 ALA A CA 1
ATOM 1453 C C . ALA A 1 183 ? -2.509 -5.897 14.599 1.00 96.12 183 ALA A C 1
ATOM 1455 O O . ALA A 1 183 ? -3.371 -5.167 14.099 1.00 96.12 183 ALA A O 1
ATOM 1456 N N . VAL A 1 184 ? -1.209 -5.721 14.391 1.00 94.25 184 VAL A N 1
ATOM 1457 C CA . VAL A 1 184 ? -0.597 -4.641 13.597 1.00 94.25 184 VAL A CA 1
ATOM 1458 C C . VAL A 1 184 ? -1.163 -4.600 12.175 1.00 94.25 184 VAL A C 1
ATOM 1460 O O . VAL A 1 184 ? -1.593 -3.555 11.684 1.00 94.25 184 VAL A O 1
ATOM 1463 N N . GLU A 1 185 ? -1.293 -5.769 11.552 1.00 93.62 185 GLU A N 1
ATOM 1464 C CA . GLU A 1 185 ? -1.801 -5.958 10.190 1.00 93.62 185 GLU A CA 1
ATOM 1465 C C . GLU A 1 185 ? -3.258 -5.501 10.052 1.00 93.62 185 GLU A C 1
ATOM 1467 O O . GLU A 1 185 ? -3.711 -5.139 8.965 1.00 93.62 185 GLU A O 1
ATOM 1472 N N . SER A 1 186 ? -4.008 -5.476 11.161 1.00 95.06 186 SER A N 1
ATOM 1473 C CA . SER A 1 186 ? -5.389 -4.990 11.156 1.00 95.06 186 SER A CA 1
ATOM 1474 C C . SER A 1 186 ? -5.444 -3.508 10.781 1.00 95.06 186 SER A C 1
ATOM 1476 O O . SER A 1 186 ? -6.321 -3.108 10.017 1.00 95.06 186 SER A O 1
ATOM 1478 N N . ILE A 1 187 ? -4.492 -2.697 11.260 1.00 96.06 187 ILE A N 1
ATOM 1479 C CA . ILE A 1 187 ? -4.428 -1.261 10.951 1.00 96.06 187 ILE A CA 1
ATOM 1480 C C . ILE A 1 187 ? -4.130 -1.056 9.465 1.00 96.06 187 ILE A C 1
ATOM 1482 O O . ILE A 1 187 ? -4.815 -0.271 8.802 1.00 96.06 187 ILE A O 1
ATOM 1486 N N . GLU A 1 188 ? -3.171 -1.809 8.919 1.00 93.06 188 GLU A N 1
ATOM 1487 C CA . GLU A 1 188 ? -2.828 -1.748 7.496 1.00 93.06 188 GLU A CA 1
ATOM 1488 C C . GLU A 1 188 ? -4.022 -2.106 6.611 1.00 93.06 188 GLU A C 1
ATOM 1490 O O . GLU A 1 188 ? -4.286 -1.431 5.616 1.00 93.06 188 GLU A O 1
ATOM 1495 N N . LEU A 1 189 ? -4.786 -3.135 6.987 1.00 90.50 189 LEU A N 1
ATOM 1496 C CA . LEU A 1 189 ? -5.981 -3.548 6.254 1.00 90.50 189 LEU A CA 1
ATOM 1497 C C . LEU A 1 189 ? -7.099 -2.499 6.331 1.00 90.50 189 LEU A C 1
ATOM 1499 O O . LEU A 1 189 ? -7.724 -2.197 5.306 1.00 90.50 189 LEU A O 1
ATOM 1503 N N . ILE A 1 190 ? -7.340 -1.923 7.516 1.00 95.00 190 ILE A N 1
ATOM 1504 C CA . ILE A 1 190 ? -8.366 -0.889 7.731 1.00 95.00 190 ILE A CA 1
ATOM 1505 C C . ILE A 1 190 ? -8.020 0.364 6.923 1.00 95.00 190 ILE A C 1
ATOM 1507 O O . ILE A 1 190 ? -8.858 0.881 6.174 1.00 95.00 190 ILE A O 1
ATOM 1511 N N . LEU A 1 191 ? -6.789 0.860 7.043 1.00 95.00 191 LEU A N 1
ATOM 1512 C CA . LEU A 1 191 ? -6.399 2.152 6.482 1.00 95.00 191 LEU A CA 1
ATOM 1513 C C . LEU A 1 191 ? -5.823 2.073 5.072 1.00 95.00 191 LEU A C 1
ATOM 1515 O O . LEU A 1 191 ? -5.837 3.084 4.368 1.00 95.00 191 LEU A O 1
ATOM 1519 N N . ASN A 1 192 ? -5.356 0.901 4.635 1.00 91.62 192 ASN A N 1
ATOM 1520 C CA . ASN A 1 192 ? -4.493 0.765 3.460 1.00 91.62 192 ASN A CA 1
ATOM 1521 C C . ASN A 1 192 ? -3.322 1.765 3.530 1.00 91.62 192 ASN A C 1
ATOM 1523 O O . ASN A 1 192 ? -3.026 2.483 2.571 1.00 91.62 192 ASN A O 1
ATOM 1527 N N . TRP A 1 193 ? -2.730 1.864 4.716 1.00 92.25 193 TRP A N 1
ATOM 1528 C CA . TRP A 1 193 ? -1.661 2.786 5.065 1.00 92.25 193 TRP A CA 1
ATOM 1529 C C . TRP A 1 193 ? -0.718 2.077 6.031 1.00 92.25 193 TRP A C 1
ATOM 1531 O O . TRP A 1 193 ? -1.179 1.357 6.914 1.00 92.25 193 TRP A O 1
ATOM 1541 N N . ARG A 1 194 ? 0.580 2.296 5.839 1.00 89.19 194 ARG A N 1
ATOM 1542 C CA . ARG A 1 194 ? 1.656 1.791 6.681 1.00 89.19 194 ARG A CA 1
ATOM 1543 C C . ARG A 1 194 ? 2.674 2.928 6.823 1.00 89.19 194 ARG A C 1
ATOM 1545 O O . ARG A 1 194 ? 3.018 3.506 5.787 1.00 89.19 194 ARG A O 1
ATOM 1552 N N . PRO A 1 195 ? 3.089 3.303 8.041 1.00 88.31 195 PRO A N 1
ATOM 1553 C CA . PRO A 1 195 ? 4.220 4.202 8.218 1.00 88.31 195 PRO A CA 1
ATOM 1554 C C . PRO A 1 195 ? 5.504 3.493 7.769 1.00 88.31 195 PRO A C 1
ATOM 1556 O O . PRO A 1 195 ? 5.553 2.265 7.731 1.00 88.31 195 PRO A O 1
ATOM 1559 N N . ASP A 1 196 ? 6.544 4.253 7.435 1.00 85.06 196 ASP A N 1
ATOM 1560 C CA . ASP A 1 196 ? 7.835 3.663 7.051 1.00 85.06 196 ASP A CA 1
ATOM 1561 C C . ASP A 1 196 ? 8.529 2.958 8.233 1.00 85.06 196 ASP A C 1
ATOM 1563 O O . ASP A 1 196 ? 9.380 2.095 8.023 1.00 85.06 196 ASP A O 1
ATOM 1567 N N . ASP A 1 197 ? 8.143 3.302 9.465 1.00 87.69 197 ASP A N 1
ATOM 1568 C CA . ASP A 1 197 ? 8.672 2.726 10.697 1.00 87.69 197 ASP A CA 1
ATOM 1569 C C . ASP A 1 197 ? 7.683 1.734 11.336 1.00 87.69 197 ASP A C 1
ATOM 1571 O O . ASP A 1 197 ? 6.589 2.101 11.784 1.00 87.69 197 ASP A O 1
ATOM 1575 N N . ASP A 1 198 ? 8.094 0.467 11.420 1.00 91.81 198 ASP A N 1
ATOM 1576 C CA . ASP A 1 198 ? 7.325 -0.593 12.072 1.00 91.81 198 ASP A CA 1
ATOM 1577 C C . ASP A 1 198 ? 7.144 -0.338 13.580 1.00 91.81 198 ASP A C 1
ATOM 1579 O O . ASP A 1 198 ? 6.124 -0.739 14.143 1.00 91.81 198 ASP A O 1
ATOM 1583 N N . TYR A 1 199 ? 8.081 0.339 14.256 1.00 94.62 199 TYR A N 1
ATOM 1584 C CA . TYR A 1 199 ? 7.965 0.685 15.678 1.00 94.62 199 TYR A CA 1
ATOM 1585 C C . TYR A 1 199 ? 6.739 1.565 15.933 1.00 94.62 199 TYR A C 1
ATOM 1587 O O . TYR A 1 199 ? 5.920 1.240 16.795 1.00 94.62 199 TYR A O 1
ATOM 1595 N N . ALA A 1 200 ? 6.557 2.615 15.128 1.00 94.69 200 ALA A N 1
ATOM 1596 C CA . ALA A 1 200 ? 5.418 3.519 15.249 1.00 94.69 200 ALA A CA 1
ATOM 1597 C C . ALA A 1 200 ? 4.084 2.776 15.052 1.00 94.69 200 ALA A C 1
ATOM 1599 O O . ALA A 1 200 ? 3.123 2.986 15.795 1.00 94.69 200 ALA A O 1
ATOM 1600 N N . LEU A 1 201 ? 4.016 1.859 14.080 1.00 95.50 201 LEU A N 1
ATOM 1601 C CA . LEU A 1 201 ? 2.800 1.074 13.853 1.00 95.50 201 LEU A CA 1
ATOM 1602 C C . LEU A 1 201 ? 2.517 0.088 14.998 1.00 95.50 201 LEU A C 1
ATOM 1604 O O . LEU A 1 201 ? 1.361 -0.087 15.388 1.00 95.50 201 LEU A O 1
ATOM 1608 N N . ASN A 1 202 ? 3.560 -0.541 15.547 1.00 96.19 202 ASN A N 1
ATOM 1609 C CA . ASN A 1 202 ? 3.447 -1.464 16.675 1.00 96.19 202 ASN A CA 1
ATOM 1610 C C . ASN A 1 202 ? 2.931 -0.768 17.940 1.00 96.19 202 ASN A C 1
ATOM 1612 O O . ASN A 1 202 ? 2.056 -1.310 18.616 1.00 96.19 202 ASN A O 1
ATOM 1616 N N . THR A 1 203 ? 3.439 0.426 18.261 1.00 97.06 203 THR A N 1
ATOM 1617 C CA . THR A 1 203 ? 2.983 1.185 19.438 1.00 97.06 203 THR A CA 1
ATOM 1618 C C . THR A 1 203 ? 1.511 1.568 19.311 1.00 97.06 203 THR A C 1
ATOM 1620 O O . THR A 1 203 ? 0.742 1.313 20.237 1.00 97.06 203 THR A O 1
ATOM 1623 N N . LEU A 1 204 ? 1.080 2.040 18.134 1.00 97.56 204 LEU A N 1
ATOM 1624 C CA . LEU A 1 204 ? -0.331 2.337 17.868 1.00 97.56 204 LEU A CA 1
ATOM 1625 C C . LEU A 1 204 ? -1.227 1.103 18.018 1.00 97.56 204 LEU A C 1
ATOM 1627 O O . LEU A 1 204 ? -2.304 1.171 18.613 1.00 97.56 204 LEU A O 1
ATOM 1631 N N . ALA A 1 205 ? -0.798 -0.030 17.455 1.00 97.56 205 ALA A N 1
ATOM 1632 C CA . ALA A 1 205 ? -1.547 -1.276 17.542 1.00 97.56 205 ALA A CA 1
ATOM 1633 C C . ALA A 1 205 ? -1.704 -1.730 18.994 1.00 97.56 205 ALA A C 1
ATOM 1635 O O . ALA A 1 205 ? -2.809 -2.096 19.392 1.00 97.56 205 ALA A O 1
ATOM 1636 N N . ASN A 1 206 ? -0.637 -1.657 19.791 1.00 97.44 206 ASN A N 1
ATOM 1637 C CA . ASN A 1 206 ? -0.672 -2.021 21.204 1.00 97.44 206 ASN A CA 1
ATOM 1638 C C . ASN A 1 206 ? -1.627 -1.127 22.004 1.00 97.44 206 ASN A C 1
ATOM 1640 O O . ASN A 1 206 ? -2.469 -1.668 22.721 1.00 97.44 206 ASN A O 1
ATOM 1644 N N . ASP A 1 207 ? -1.573 0.196 21.813 1.00 98.06 207 ASP A N 1
ATOM 1645 C CA . ASP A 1 207 ? -2.456 1.150 22.501 1.00 98.06 207 ASP A CA 1
ATOM 1646 C C . ASP A 1 207 ? -3.945 0.854 22.202 1.00 98.06 207 ASP A C 1
ATOM 1648 O O . ASP A 1 207 ? -4.790 0.813 23.101 1.00 98.06 207 ASP A O 1
ATOM 1652 N N . LEU A 1 208 ? -4.284 0.560 20.939 1.00 97.81 208 LEU A N 1
ATOM 1653 C CA . LEU A 1 208 ? -5.659 0.227 20.536 1.00 97.81 208 LEU A CA 1
ATOM 1654 C C . LEU A 1 208 ? -6.106 -1.177 20.976 1.00 97.81 208 LEU A C 1
ATOM 1656 O O . LEU A 1 208 ? -7.283 -1.385 21.294 1.00 97.81 208 LEU A O 1
ATOM 1660 N N . ILE A 1 209 ? -5.195 -2.154 21.001 1.00 97.12 209 ILE A N 1
ATOM 1661 C CA . ILE A 1 209 ? -5.467 -3.503 21.521 1.00 97.12 209 ILE A CA 1
ATOM 1662 C C . ILE A 1 209 ? -5.728 -3.442 23.029 1.00 97.12 209 ILE A C 1
ATOM 1664 O O . ILE A 1 209 ? -6.649 -4.105 23.516 1.00 97.12 209 ILE A O 1
ATOM 1668 N N . GLU A 1 210 ? -4.956 -2.641 23.763 1.00 97.25 210 GLU A N 1
ATOM 1669 C CA . GLU A 1 210 ? -5.148 -2.428 25.195 1.00 97.25 210 GLU A CA 1
ATOM 1670 C C . GLU A 1 210 ? -6.488 -1.744 25.481 1.00 97.25 210 GLU A C 1
ATOM 1672 O O . GLU A 1 210 ? -7.247 -2.243 26.316 1.00 97.25 210 GLU A O 1
ATOM 1677 N N . LEU A 1 211 ? -6.846 -0.699 24.720 1.00 96.94 211 LEU A N 1
ATOM 1678 C CA . LEU A 1 211 ? -8.165 -0.067 24.823 1.00 96.94 211 LEU A CA 1
ATOM 1679 C C . LEU A 1 211 ? -9.297 -1.079 24.583 1.00 96.94 211 LEU A C 1
ATOM 1681 O O . LEU A 1 211 ? -10.251 -1.148 25.359 1.00 96.94 211 LEU A O 1
ATOM 1685 N N . ASN A 1 212 ? -9.191 -1.900 23.534 1.00 96.31 212 ASN A N 1
ATOM 1686 C CA . ASN A 1 212 ? -10.178 -2.945 23.259 1.00 96.31 212 ASN A CA 1
ATOM 1687 C C . ASN A 1 212 ? -10.319 -3.921 24.431 1.00 96.31 212 ASN A C 1
ATOM 1689 O O . ASN A 1 212 ? -11.439 -4.229 24.835 1.00 96.31 212 ASN A O 1
ATOM 1693 N N . ARG A 1 213 ? -9.194 -4.373 24.994 1.00 95.25 213 ARG A N 1
ATOM 1694 C CA . ARG A 1 213 ? -9.177 -5.280 26.147 1.00 95.25 213 ARG A CA 1
ATOM 1695 C C . ARG A 1 213 ? -9.825 -4.637 27.374 1.00 95.25 213 ARG A C 1
ATOM 1697 O O . ARG A 1 213 ? -10.593 -5.302 28.063 1.00 95.25 213 ARG A O 1
ATOM 1704 N N . ALA A 1 214 ? -9.539 -3.364 27.640 1.00 95.56 214 ALA A N 1
ATOM 1705 C CA . ALA A 1 214 ? -10.128 -2.630 28.757 1.00 95.56 214 ALA A CA 1
ATOM 1706 C C . ALA A 1 214 ? -11.656 -2.530 28.627 1.00 95.56 214 ALA A C 1
ATOM 1708 O O . ALA A 1 214 ? -12.371 -2.815 29.587 1.00 95.56 214 ALA A O 1
ATOM 1709 N N . ILE A 1 215 ? -12.157 -2.206 27.430 1.00 95.12 215 ILE A N 1
ATOM 1710 C CA . ILE A 1 215 ? -13.598 -2.143 27.155 1.00 95.12 215 ILE A CA 1
ATOM 1711 C C . ILE A 1 215 ? -14.249 -3.520 27.308 1.00 95.12 215 ILE A C 1
ATOM 1713 O O . ILE A 1 215 ? -15.300 -3.629 27.935 1.00 95.12 215 ILE A O 1
ATOM 1717 N N . ASP A 1 216 ? -13.635 -4.566 26.751 1.00 93.25 216 ASP A N 1
ATOM 1718 C CA . ASP A 1 216 ? -14.184 -5.925 26.796 1.00 93.25 216 ASP A CA 1
ATOM 1719 C C . ASP A 1 216 ? -14.270 -6.452 28.240 1.00 93.25 216 ASP A C 1
ATOM 1721 O O . ASP A 1 216 ? -15.242 -7.117 28.595 1.00 93.25 216 ASP A O 1
ATOM 1725 N N . ASN A 1 217 ? -13.308 -6.089 29.095 1.00 93.56 217 ASN A N 1
ATOM 1726 C CA . ASN A 1 217 ? -13.305 -6.440 30.517 1.00 93.56 217 ASN A CA 1
ATOM 1727 C C . ASN A 1 217 ? -14.296 -5.618 31.360 1.00 93.56 217 ASN A C 1
ATOM 1729 O O . ASN A 1 217 ? -14.704 -6.070 32.428 1.00 93.56 217 ASN A O 1
ATOM 1733 N N . ALA A 1 218 ? -14.660 -4.410 30.920 1.00 92.94 218 ALA A N 1
ATOM 1734 C CA . ALA A 1 218 ? -15.568 -3.527 31.653 1.00 92.94 218 ALA A CA 1
ATOM 1735 C C . ALA A 1 218 ? -17.045 -3.921 31.508 1.00 92.94 218 ALA A C 1
ATOM 1737 O O . ALA A 1 218 ? -17.871 -3.467 32.297 1.00 92.94 218 ALA A O 1
ATOM 1738 N N . ILE A 1 219 ? -17.393 -4.749 30.516 1.00 84.12 219 ILE A N 1
ATOM 1739 C CA . ILE A 1 219 ? -18.759 -5.241 30.335 1.00 84.12 219 ILE A CA 1
ATOM 1740 C C . ILE A 1 219 ? -19.037 -6.242 31.465 1.00 84.12 219 ILE A C 1
ATOM 1742 O O . ILE A 1 219 ? -18.466 -7.338 31.455 1.00 84.12 219 ILE A O 1
ATOM 1746 N N . PRO A 1 220 ? -19.910 -5.912 32.440 1.00 76.38 220 PRO A N 1
ATOM 1747 C CA . PRO A 1 220 ? -20.281 -6.863 33.472 1.00 76.38 220 PRO A CA 1
ATOM 1748 C C . PRO A 1 220 ? -20.891 -8.064 32.763 1.00 76.38 220 PRO A C 1
ATOM 1750 O O . PRO A 1 220 ? -21.784 -7.908 31.927 1.00 76.38 220 PRO A O 1
ATOM 1753 N N . THR A 1 221 ? -20.397 -9.263 33.054 1.00 67.19 221 THR A N 1
ATOM 1754 C CA . THR A 1 221 ? -20.914 -10.496 32.466 1.00 67.19 221 THR A CA 1
ATOM 1755 C C . THR A 1 221 ? -22.333 -10.703 33.001 1.00 67.19 221 THR A C 1
ATOM 1757 O O . THR A 1 221 ? -22.545 -11.381 33.999 1.00 67.19 221 THR A O 1
ATOM 1760 N N . PHE A 1 222 ? -23.333 -10.096 32.355 1.00 55.28 222 PHE A N 1
ATOM 1761 C CA . PHE A 1 222 ? -24.747 -10.131 32.760 1.00 55.28 222 PHE A CA 1
ATOM 1762 C C . PHE A 1 222 ? -25.398 -11.513 32.526 1.00 55.28 222 PHE A C 1
ATOM 1764 O O . PHE A 1 222 ? -26.613 -11.651 32.472 1.00 55.28 222 PHE A O 1
ATOM 1771 N N . ASN A 1 223 ? -24.577 -12.558 32.394 1.00 50.91 223 ASN A N 1
ATOM 1772 C CA . ASN A 1 223 ? -24.963 -13.940 32.134 1.00 50.91 223 ASN A CA 1
ATOM 1773 C C . ASN A 1 223 ? -24.708 -14.847 33.347 1.00 50.91 223 ASN A C 1
ATOM 1775 O O . ASN A 1 223 ? -24.353 -16.013 33.181 1.00 50.91 223 ASN A O 1
ATOM 1779 N N . GLN A 1 224 ? -24.917 -14.356 34.569 1.00 46.41 224 GLN A N 1
ATOM 1780 C CA . GLN A 1 224 ? -25.401 -15.260 35.609 1.00 46.41 224 GLN A CA 1
ATOM 1781 C C . GLN A 1 224 ? -26.915 -15.080 35.710 1.00 46.41 224 GLN A C 1
ATOM 1783 O O . GLN A 1 224 ? -27.357 -14.030 36.181 1.00 46.41 224 GLN A O 1
ATOM 1788 N N . PRO A 1 225 ? -27.730 -16.048 35.240 1.00 52.09 225 PRO A N 1
ATOM 1789 C CA . PRO A 1 225 ? -29.151 -16.032 35.550 1.00 52.09 225 PRO A CA 1
ATOM 1790 C C . PRO A 1 225 ? -29.288 -15.934 37.068 1.00 52.09 225 PRO A C 1
ATOM 1792 O O . PRO A 1 225 ? -28.670 -16.718 37.791 1.00 52.09 225 PRO A O 1
ATOM 1795 N N . GLN A 1 226 ? -30.055 -14.952 37.546 1.00 52.44 226 GLN A N 1
ATOM 1796 C CA . GLN A 1 226 ? -30.427 -14.860 38.952 1.00 52.44 226 GLN A CA 1
ATOM 1797 C C . GLN A 1 226 ? -31.080 -16.187 39.359 1.00 52.44 226 GLN A C 1
ATOM 1799 O O . GLN A 1 226 ? -32.253 -16.427 39.086 1.00 52.44 226 GLN A O 1
ATOM 1804 N N . GLN A 1 227 ? -30.317 -17.071 40.001 1.00 50.88 227 GLN A N 1
ATOM 1805 C CA . GLN A 1 227 ? -30.863 -18.183 40.765 1.00 50.88 227 GLN A CA 1
ATOM 1806 C C . GLN A 1 227 ? -31.426 -17.630 42.078 1.00 50.88 227 GLN A C 1
ATOM 1808 O O . GLN A 1 227 ? -30.847 -17.803 43.142 1.00 50.88 227 GLN A O 1
ATOM 1813 N N . THR A 1 228 ? -32.563 -16.952 42.000 1.00 54.72 228 THR A N 1
ATOM 1814 C CA . THR A 1 228 ? -33.492 -16.726 43.114 1.00 54.72 228 THR A CA 1
ATOM 1815 C C . THR A 1 228 ? -34.877 -16.705 42.459 1.00 54.72 228 THR A C 1
ATOM 1817 O O . THR A 1 228 ? -35.067 -16.041 41.450 1.00 54.72 228 THR A O 1
ATOM 1820 N N . TRP A 1 229 ? -35.853 -17.537 42.829 1.00 48.16 229 TRP A N 1
ATOM 1821 C CA . TRP A 1 229 ? -36.468 -17.655 44.148 1.00 48.16 229 TRP A CA 1
ATOM 1822 C C . TRP A 1 229 ? -37.120 -19.039 44.333 1.00 48.16 229 TRP A C 1
ATOM 1824 O O . TRP A 1 229 ? -38.158 -19.288 43.728 1.00 48.16 229 TRP A O 1
ATOM 1834 N N . GLN A 1 230 ? -36.586 -19.920 45.190 1.00 49.28 230 GLN A N 1
ATOM 1835 C CA . GLN A 1 230 ? -37.374 -21.065 45.694 1.00 49.28 230 GLN A CA 1
ATOM 1836 C C . GLN A 1 230 ? -37.201 -21.430 47.177 1.00 49.28 230 GLN A C 1
ATOM 1838 O O . GLN A 1 230 ? -37.916 -22.311 47.629 1.00 49.28 230 GLN A O 1
ATOM 1843 N N . ASN A 1 231 ? -36.396 -20.734 47.988 1.00 51.22 231 ASN A N 1
ATOM 1844 C CA . ASN A 1 231 ? -36.292 -21.065 49.419 1.00 51.22 231 ASN A CA 1
ATOM 1845 C C . ASN A 1 231 ? -36.602 -19.869 50.326 1.00 51.22 231 ASN A C 1
ATOM 1847 O O . 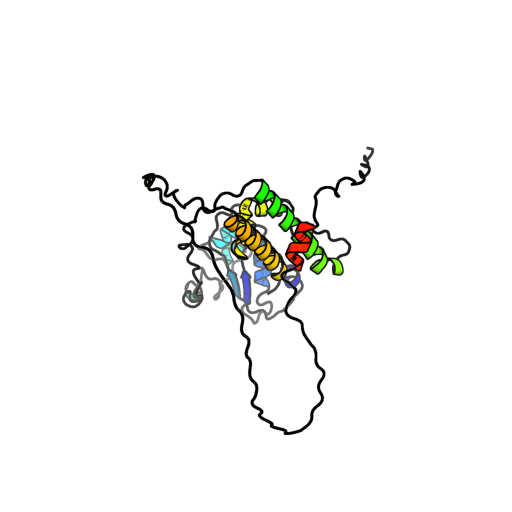ASN A 1 231 ? -35.716 -19.252 50.907 1.00 51.22 231 ASN A O 1
ATOM 1851 N N . LEU A 1 232 ? -37.896 -19.579 50.468 1.00 47.53 232 LEU A N 1
ATOM 1852 C CA . LEU A 1 232 ? -38.463 -18.935 51.653 1.00 47.53 232 LEU A CA 1
ATOM 1853 C C . LEU A 1 232 ? -39.338 -19.984 52.349 1.00 47.53 232 LEU A C 1
ATOM 1855 O O . LEU A 1 232 ? -40.544 -20.045 52.144 1.00 47.53 232 LEU A O 1
ATOM 1859 N N . THR A 1 233 ? -38.708 -20.855 53.142 1.00 46.25 233 THR A N 1
ATOM 1860 C CA . THR A 1 233 ? -39.398 -21.585 54.212 1.00 46.25 233 THR A CA 1
ATOM 1861 C C . THR A 1 233 ? -38.601 -21.431 55.505 1.00 46.25 233 THR A C 1
ATOM 1863 O O . THR A 1 233 ? -37.467 -21.874 55.632 1.00 46.25 233 THR A O 1
ATOM 1866 N N . ILE A 1 234 ? -39.247 -20.700 56.404 1.00 51.91 234 ILE A N 1
ATOM 1867 C CA . ILE A 1 234 ? -39.107 -20.539 57.852 1.00 51.91 234 ILE A CA 1
ATOM 1868 C C . ILE A 1 234 ? -38.357 -21.673 58.582 1.00 51.91 234 ILE A C 1
ATOM 1870 O O . ILE A 1 234 ? -38.798 -22.817 58.551 1.00 51.91 234 ILE A O 1
ATOM 1874 N N . SER A 1 235 ? -37.360 -21.310 59.400 1.00 43.78 235 SER A N 1
ATOM 1875 C CA . SER A 1 235 ? -37.174 -21.891 60.743 1.00 43.78 235 SER A CA 1
ATOM 1876 C C . SER A 1 235 ? -36.349 -20.964 61.649 1.00 43.78 235 SER A C 1
ATOM 1878 O O . SER A 1 235 ? -35.173 -20.703 61.399 1.00 43.78 235 SER A O 1
ATOM 1880 N N . GLN A 1 236 ? -37.003 -20.471 62.702 1.00 48.44 236 GLN A N 1
ATOM 1881 C CA . GLN A 1 236 ? -36.413 -19.861 63.896 1.00 48.44 236 GLN A CA 1
ATOM 1882 C C . GLN A 1 236 ? -35.645 -20.900 64.732 1.00 48.44 236 GLN A C 1
ATOM 1884 O O . GLN A 1 236 ? -36.086 -22.044 64.782 1.00 48.44 236 GLN A O 1
ATOM 1889 N N . GLN A 1 237 ? -34.595 -20.451 65.440 1.00 42.06 237 GLN A N 1
ATOM 1890 C CA . GLN A 1 237 ? -34.134 -20.812 66.810 1.00 42.06 237 GLN A CA 1
ATOM 1891 C C . GLN A 1 237 ? -32.626 -20.479 66.908 1.00 42.06 237 GLN A C 1
ATOM 1893 O O . GLN A 1 237 ? -31.835 -20.967 66.115 1.00 42.06 237 GLN A O 1
ATOM 1898 N N . SER A 1 238 ? -32.200 -19.424 67.615 1.00 46.31 238 SER A N 1
ATOM 1899 C CA . SER A 1 238 ? -31.991 -19.273 69.073 1.00 46.31 238 SER A CA 1
ATOM 1900 C C . SER A 1 238 ? -30.811 -20.071 69.652 1.00 46.31 238 SER A C 1
ATOM 1902 O O . SER A 1 238 ? -30.896 -21.289 69.677 1.00 46.31 238 SER A O 1
ATOM 1904 N N . SER A 1 239 ? -29.819 -19.341 70.199 1.00 43.25 239 SER A N 1
ATOM 1905 C CA . SER A 1 239 ? -28.932 -19.613 71.368 1.00 43.25 239 SER A CA 1
ATOM 1906 C C . SER A 1 239 ? -27.487 -19.177 71.061 1.00 43.25 239 SER A C 1
ATOM 1908 O O . SER A 1 239 ? -26.867 -19.708 70.149 1.00 43.25 239 SER A O 1
ATOM 1910 N N . GLN A 1 240 ? -26.995 -18.062 71.614 1.00 43.81 240 GLN A N 1
ATOM 1911 C CA . GLN A 1 240 ? -26.279 -17.956 72.903 1.00 43.81 240 GLN A CA 1
ATOM 1912 C C . GLN A 1 240 ? -25.062 -18.889 73.039 1.00 43.81 240 GLN A C 1
ATOM 1914 O O . GLN A 1 240 ? -25.204 -20.105 73.039 1.00 43.81 240 GLN A O 1
ATOM 1919 N N . GLY A 1 241 ? -23.882 -18.294 73.246 1.00 35.81 241 GLY A N 1
ATOM 1920 C CA . GLY A 1 241 ? -22.651 -19.007 73.592 1.00 35.81 241 GLY A CA 1
ATOM 1921 C C . GLY A 1 241 ? -21.441 -18.075 73.680 1.00 35.81 241 GLY A C 1
ATOM 1922 O O . GLY A 1 241 ? -20.799 -17.778 72.682 1.00 35.81 241 GLY A O 1
ATOM 1923 N N . THR A 1 242 ? -21.182 -17.585 74.888 1.00 41.50 242 THR A N 1
ATOM 1924 C CA . THR A 1 242 ? -20.061 -16.741 75.330 1.00 41.50 242 THR A CA 1
ATOM 1925 C C . THR A 1 242 ? -18.790 -17.534 75.662 1.00 41.50 242 THR A C 1
ATOM 1927 O O . THR A 1 242 ? -18.890 -18.629 76.205 1.00 41.50 242 THR A O 1
ATOM 1930 N N . GLY A 1 243 ? -17.626 -16.883 75.515 1.00 33.41 243 GLY A N 1
ATOM 1931 C CA . GLY A 1 243 ? -16.363 -17.179 76.223 1.00 33.41 243 GLY A CA 1
ATOM 1932 C C . GLY A 1 243 ? -15.279 -17.844 75.363 1.00 33.41 243 GLY A C 1
ATOM 1933 O O . GLY A 1 243 ? -15.594 -18.497 74.384 1.00 33.41 243 GLY A O 1
ATOM 1934 N N . SER A 1 244 ? -13.977 -17.774 75.644 1.00 37.03 244 SER A N 1
ATOM 1935 C CA . SER A 1 244 ? -13.141 -16.971 76.545 1.00 37.03 244 SER A CA 1
ATOM 1936 C C . SER A 1 244 ? -11.673 -17.412 76.308 1.00 37.03 244 SER A C 1
ATOM 1938 O O . SER A 1 244 ? -11.433 -18.606 76.213 1.00 37.03 244 SER A O 1
ATOM 1940 N N . THR A 1 245 ? -10.730 -16.460 76.292 1.00 37.06 245 THR A N 1
ATOM 1941 C CA . THR A 1 245 ? -9.364 -16.491 76.895 1.00 37.06 245 THR A CA 1
ATOM 1942 C C . THR A 1 245 ? -8.213 -17.427 76.420 1.00 37.06 245 THR A C 1
ATOM 1944 O O . THR A 1 245 ? -8.387 -18.619 76.223 1.00 3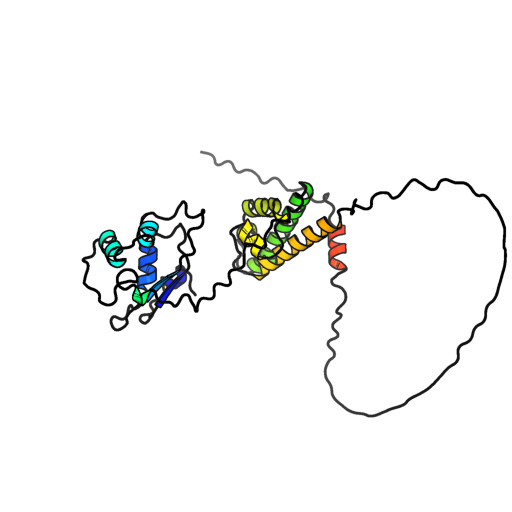7.06 245 THR A O 1
ATOM 1947 N N . ALA A 1 246 ? -7.001 -16.824 76.472 1.00 34.97 246 ALA A N 1
ATOM 1948 C CA . ALA A 1 246 ? -5.603 -17.330 76.582 1.00 34.97 246 ALA A CA 1
ATOM 1949 C C . ALA A 1 246 ? -4.883 -17.762 75.281 1.00 34.97 246 ALA A C 1
ATOM 1951 O O . ALA A 1 246 ? -5.394 -18.592 74.547 1.00 34.97 246 ALA A O 1
ATOM 1952 N N . GLN A 1 247 ? -3.790 -17.113 74.831 1.00 43.00 247 GLN A N 1
ATOM 1953 C CA . GLN A 1 247 ? -2.409 -16.930 75.364 1.00 43.00 247 GLN A CA 1
ATOM 1954 C C . GLN A 1 247 ? -1.491 -18.167 75.254 1.00 43.00 247 GLN A C 1
ATOM 1956 O O . GLN A 1 247 ? -1.972 -19.285 75.370 1.00 43.00 247 GLN A O 1
ATOM 1961 N N . ILE A 1 248 ? -0.172 -17.884 75.143 1.00 37.84 248 ILE A N 1
ATOM 1962 C CA . ILE A 1 248 ? 1.040 -18.754 75.144 1.00 37.84 248 ILE A CA 1
ATOM 1963 C C . ILE A 1 248 ? 1.605 -18.939 73.713 1.00 37.84 248 ILE A C 1
ATOM 1965 O O . ILE A 1 248 ? 0.981 -19.586 72.882 1.00 37.84 248 ILE A O 1
ATOM 1969 N N . LEU A 1 249 ? 2.594 -18.156 73.245 1.00 40.22 249 LEU A N 1
ATOM 1970 C CA . LEU A 1 249 ? 4.046 -18.125 73.547 1.00 40.22 249 LEU A CA 1
ATOM 1971 C C . LEU A 1 249 ? 4.738 -19.487 73.348 1.00 40.22 249 LEU A C 1
ATOM 1973 O O . LEU A 1 249 ? 4.459 -20.406 74.097 1.00 40.22 249 LEU A O 1
ATOM 1977 N N . ASP A 1 250 ? 5.613 -19.607 72.343 1.00 33.03 250 ASP A N 1
ATOM 1978 C CA . ASP A 1 250 ? 6.990 -20.112 72.500 1.00 33.03 250 ASP A CA 1
ATOM 1979 C C . ASP A 1 250 ? 7.688 -20.312 71.141 1.00 33.03 250 ASP A C 1
ATOM 1981 O O . ASP A 1 250 ? 7.231 -21.038 70.259 1.00 33.03 250 ASP A O 1
ATOM 1985 N N . SER A 1 251 ? 8.840 -19.653 71.008 1.00 41.88 251 SER A N 1
ATOM 1986 C CA . SER A 1 251 ? 9.939 -20.034 70.112 1.00 41.88 251 SER A CA 1
ATOM 1987 C C . SER A 1 251 ? 10.828 -21.047 70.842 1.00 41.88 251 SER A C 1
ATOM 1989 O O . SER A 1 251 ? 10.915 -20.987 72.070 1.00 41.88 251 SER A O 1
ATOM 1991 N N . PRO A 1 252 ? 11.596 -21.891 70.130 1.00 52.34 252 PRO A N 1
ATOM 1992 C CA . PRO A 1 252 ? 13.047 -21.703 70.244 1.00 52.34 252 PRO A CA 1
ATOM 1993 C C . PRO A 1 252 ? 13.871 -21.992 68.970 1.00 52.34 252 PRO A C 1
ATOM 1995 O O . PRO A 1 252 ? 13.683 -22.972 68.262 1.00 52.34 252 PRO A O 1
ATOM 1998 N N . THR A 1 253 ? 14.829 -21.087 68.760 1.00 38.12 253 THR A N 1
ATOM 1999 C CA . THR A 1 253 ? 16.268 -21.246 68.461 1.00 38.12 253 THR A CA 1
ATOM 2000 C C . THR A 1 253 ? 16.865 -22.415 67.651 1.00 38.12 253 THR A C 1
ATOM 2002 O O . THR A 1 253 ? 16.773 -23.577 68.022 1.00 38.12 253 THR A O 1
ATOM 2005 N N . ASN A 1 254 ? 17.760 -21.968 66.749 1.00 33.50 254 ASN A N 1
ATOM 2006 C CA . ASN A 1 254 ? 19.098 -22.475 66.393 1.00 33.50 254 ASN A CA 1
ATOM 2007 C C . ASN A 1 254 ? 19.229 -23.680 65.448 1.00 33.50 254 ASN A C 1
ATOM 2009 O O . ASN A 1 254 ? 18.846 -24.791 65.784 1.00 33.50 254 ASN A O 1
ATOM 2013 N N . LEU A 1 255 ? 19.980 -23.484 64.353 1.00 36.22 255 LEU A N 1
ATOM 2014 C CA . LEU A 1 255 ? 21.312 -24.090 64.216 1.00 36.22 255 LEU A CA 1
ATOM 2015 C C . LEU A 1 255 ? 22.137 -23.470 63.076 1.00 36.22 255 LEU A C 1
ATOM 2017 O O . LEU A 1 255 ? 21.658 -23.124 62.001 1.00 36.22 255 LEU A O 1
ATOM 2021 N N . THR A 1 256 ? 23.408 -23.332 63.414 1.00 36.56 256 THR A N 1
ATOM 2022 C CA . THR A 1 256 ? 24.564 -22.766 62.731 1.00 36.56 256 THR A CA 1
ATOM 2023 C C . THR A 1 256 ? 25.030 -23.641 61.564 1.00 36.56 256 THR A C 1
ATOM 2025 O O . THR A 1 256 ? 25.061 -24.862 61.691 1.00 36.56 256 THR A O 1
ATOM 2028 N N . SER A 1 257 ? 25.526 -23.042 60.480 1.00 39.38 257 SER A N 1
ATOM 2029 C CA . SER A 1 257 ? 26.569 -23.675 59.663 1.00 39.38 257 SER A CA 1
ATOM 2030 C C . SER A 1 257 ? 27.439 -22.620 58.990 1.00 39.38 257 SER A C 1
ATOM 2032 O O . SER A 1 257 ? 26.994 -21.810 58.180 1.00 39.38 257 SER A O 1
ATOM 2034 N N . THR A 1 258 ? 28.687 -22.638 59.430 1.00 35.25 258 THR A N 1
ATOM 2035 C CA . THR A 1 258 ? 29.843 -21.869 58.998 1.00 35.25 258 THR A CA 1
ATOM 2036 C C . THR A 1 258 ? 30.414 -22.487 57.724 1.00 35.25 258 THR A C 1
ATOM 2038 O O . THR A 1 258 ? 30.679 -23.682 57.720 1.00 35.25 258 THR A O 1
ATOM 2041 N N . TYR A 1 259 ? 30.699 -21.687 56.696 1.00 39.53 259 TYR A N 1
ATOM 2042 C CA . TYR A 1 259 ? 31.772 -21.990 55.742 1.00 39.53 259 TYR A CA 1
ATOM 2043 C C . TYR A 1 259 ? 32.386 -20.678 55.237 1.00 39.53 259 TYR A C 1
ATOM 2045 O O . TYR A 1 259 ? 31.734 -19.877 54.570 1.00 39.53 259 TYR A O 1
ATOM 2053 N N . GLN A 1 260 ? 33.643 -20.454 55.624 1.00 39.38 260 GLN A N 1
ATOM 2054 C CA . GLN A 1 260 ? 34.562 -19.528 54.971 1.00 39.38 260 GLN A CA 1
ATOM 2055 C C . GLN A 1 260 ? 35.165 -20.244 53.764 1.00 39.38 260 GLN A C 1
ATOM 2057 O O . GLN A 1 260 ? 35.649 -21.358 53.923 1.00 39.38 260 GLN A O 1
ATOM 2062 N N . GLU A 1 261 ? 35.240 -19.573 52.616 1.00 39.41 261 GLU A N 1
ATOM 2063 C CA . GLU A 1 261 ? 36.499 -19.495 51.876 1.00 39.41 261 GLU A CA 1
ATOM 2064 C C . GLU A 1 261 ? 36.511 -18.305 50.910 1.00 39.41 261 GLU A C 1
ATOM 2066 O O . GLU A 1 261 ? 35.500 -17.846 50.383 1.00 39.41 261 GLU A O 1
ATOM 2071 N N . SER A 1 262 ? 37.706 -17.754 50.802 1.00 41.31 262 SER A N 1
ATOM 2072 C CA . SER A 1 262 ? 38.122 -16.483 50.231 1.00 41.31 262 SER A CA 1
ATOM 2073 C C . SER A 1 262 ? 38.434 -16.560 48.735 1.00 41.31 262 SER A C 1
ATOM 2075 O O . SER A 1 262 ? 39.066 -17.518 48.308 1.00 41.31 262 SER A O 1
ATOM 2077 N N . ALA A 1 263 ? 38.144 -15.486 47.989 1.00 32.44 263 ALA A N 1
ATOM 2078 C CA . ALA A 1 263 ? 39.145 -14.612 47.345 1.00 32.44 263 ALA A CA 1
ATOM 2079 C C . ALA A 1 263 ? 38.657 -13.971 46.027 1.00 32.44 263 ALA A C 1
ATOM 2081 O O . ALA A 1 263 ? 38.203 -14.637 45.106 1.00 32.44 263 ALA A O 1
ATOM 2082 N N . SER A 1 264 ? 38.857 -12.648 45.968 1.00 37.88 264 SER A N 1
ATOM 2083 C CA . SER A 1 264 ? 39.184 -11.811 44.801 1.00 37.88 264 SER A CA 1
ATOM 2084 C C . SER A 1 264 ? 38.343 -11.912 43.520 1.00 37.88 264 SER A C 1
ATOM 2086 O O . SER A 1 264 ? 38.561 -12.792 42.700 1.00 37.88 264 SER A O 1
ATOM 2088 N N . SER A 1 265 ? 37.565 -10.864 43.235 1.00 35.31 265 SER A N 1
ATOM 2089 C CA . SER A 1 265 ? 37.880 -9.944 42.126 1.00 35.31 265 SER A CA 1
ATOM 2090 C C . SER A 1 265 ? 36.820 -8.846 42.012 1.00 35.31 265 SER A C 1
ATOM 2092 O O . SER A 1 265 ? 35.622 -9.101 41.962 1.00 35.31 265 SER A O 1
ATOM 2094 N N . SER A 1 266 ? 37.311 -7.618 41.962 1.00 40.69 266 SER A N 1
ATOM 2095 C CA . SER A 1 266 ? 36.652 -6.375 41.573 1.00 40.69 266 SER A CA 1
ATOM 2096 C C . SER A 1 266 ? 35.766 -6.491 40.327 1.00 40.69 266 SER A C 1
ATOM 2098 O O . SER A 1 266 ? 36.270 -6.839 39.261 1.00 40.69 266 SER A O 1
ATOM 2100 N N . SER A 1 267 ? 34.490 -6.098 40.429 1.00 34.69 267 SER A N 1
ATOM 2101 C CA . SER A 1 267 ? 33.715 -5.505 39.325 1.00 34.69 267 SER A CA 1
ATOM 2102 C C . SER A 1 267 ? 32.429 -4.848 39.833 1.00 34.69 267 SER A C 1
ATOM 2104 O O . SER A 1 267 ? 31.713 -5.380 40.676 1.00 34.69 267 SER A O 1
ATOM 2106 N N . SER A 1 268 ? 32.191 -3.645 39.326 1.00 34.25 268 SER A N 1
ATOM 2107 C CA . SER A 1 268 ? 31.182 -2.669 39.722 1.00 34.25 268 SER A CA 1
ATOM 2108 C C . SER A 1 268 ? 29.746 -3.196 39.637 1.00 34.25 268 SER A C 1
ATOM 2110 O O . SER A 1 268 ? 29.301 -3.673 38.595 1.00 34.25 268 SER A O 1
ATOM 2112 N N . ALA A 1 269 ? 28.996 -3.049 40.730 1.00 30.84 269 ALA A N 1
ATOM 2113 C CA . ALA A 1 269 ? 27.573 -3.353 40.793 1.00 30.84 269 ALA A CA 1
ATOM 2114 C C . ALA A 1 269 ? 26.749 -2.267 40.075 1.00 30.84 269 ALA A C 1
ATOM 2116 O O . ALA A 1 269 ? 26.653 -1.138 40.552 1.00 30.84 269 ALA A O 1
ATOM 2117 N N . ILE A 1 270 ? 26.111 -2.621 38.956 1.00 35.75 270 ILE A N 1
ATOM 2118 C CA . ILE A 1 270 ? 24.957 -1.890 38.415 1.00 35.75 270 ILE A CA 1
ATOM 2119 C C . ILE A 1 270 ? 23.706 -2.579 38.962 1.00 35.75 270 ILE A C 1
ATOM 2121 O O . ILE A 1 270 ? 23.271 -3.620 38.472 1.00 35.75 270 ILE A O 1
ATOM 2125 N N . ILE A 1 271 ? 23.141 -1.999 40.019 1.00 33.06 271 ILE A N 1
ATOM 2126 C CA . ILE A 1 271 ? 21.831 -2.369 40.555 1.00 33.06 271 ILE A CA 1
ATOM 2127 C C . ILE A 1 271 ? 20.773 -1.860 39.569 1.00 33.06 271 ILE A C 1
ATOM 2129 O O . ILE A 1 271 ? 20.611 -0.656 39.395 1.00 33.06 271 ILE A O 1
ATOM 2133 N N . THR A 1 272 ? 20.040 -2.766 38.924 1.00 41.47 272 THR A N 1
ATOM 2134 C CA . THR A 1 272 ? 18.840 -2.430 38.139 1.00 41.47 272 THR A CA 1
ATOM 2135 C C . THR A 1 272 ? 17.589 -2.701 38.979 1.00 41.47 272 THR A C 1
ATOM 2137 O O . THR A 1 272 ? 17.329 -3.862 39.305 1.00 41.47 272 THR A O 1
ATOM 2140 N N . PRO A 1 273 ? 16.750 -1.701 39.306 1.00 38.19 273 PRO A N 1
ATOM 2141 C CA . PRO A 1 273 ? 15.451 -1.967 39.906 1.00 38.19 273 PRO A CA 1
ATOM 2142 C C . PRO A 1 273 ? 14.407 -2.234 38.809 1.00 38.19 273 PRO A C 1
ATOM 2144 O O . PRO A 1 273 ? 13.729 -1.334 38.318 1.00 38.19 273 PRO A O 1
ATOM 2147 N N . LYS A 1 274 ? 14.222 -3.510 38.446 1.00 44.72 274 LYS A N 1
ATOM 2148 C CA . LYS A 1 274 ? 13.015 -3.979 37.741 1.00 44.72 274 LYS A CA 1
ATOM 2149 C C . LYS A 1 274 ? 11.839 -4.029 38.721 1.00 44.72 274 LYS A C 1
ATOM 2151 O O . LYS A 1 274 ? 11.526 -5.113 39.203 1.00 44.72 274 LYS A O 1
ATOM 2156 N N . ARG A 1 275 ? 11.188 -2.895 39.032 1.00 45.31 275 ARG A N 1
ATOM 2157 C CA . ARG A 1 275 ? 9.822 -2.900 39.616 1.00 45.31 275 ARG A CA 1
ATOM 2158 C C . ARG A 1 275 ? 9.144 -1.528 39.786 1.00 45.31 275 ARG A C 1
ATOM 2160 O O . ARG A 1 275 ? 8.711 -1.237 40.887 1.00 45.31 275 ARG A O 1
ATOM 2167 N N . GLN A 1 276 ? 8.979 -0.689 38.752 1.00 39.81 276 GLN A N 1
ATOM 2168 C CA . GLN A 1 276 ? 8.094 0.502 38.882 1.00 39.81 276 GLN A CA 1
ATOM 2169 C C . GLN A 1 276 ? 7.265 0.914 37.646 1.00 39.81 276 GLN A C 1
ATOM 2171 O O . GLN A 1 276 ? 6.578 1.929 37.690 1.00 39.81 276 GLN A O 1
ATOM 2176 N N . VAL A 1 277 ? 7.228 0.137 36.559 1.00 42.00 277 VAL A N 1
ATOM 2177 C CA . VAL A 1 277 ? 6.586 0.613 35.312 1.00 42.00 277 VAL A CA 1
ATOM 2178 C C . VAL A 1 277 ? 5.046 0.531 35.333 1.00 42.00 277 VAL A C 1
ATOM 2180 O O . VAL A 1 277 ? 4.384 1.337 34.691 1.00 42.00 277 VAL A O 1
ATOM 2183 N N . THR A 1 278 ? 4.431 -0.345 36.132 1.00 39.78 278 THR A N 1
ATOM 2184 C CA . THR A 1 278 ? 2.962 -0.518 36.115 1.00 39.78 278 THR A CA 1
ATOM 2185 C C . THR A 1 278 ? 2.183 0.512 36.946 1.00 39.78 278 THR A C 1
ATOM 2187 O O . THR A 1 278 ? 0.975 0.655 36.770 1.00 39.78 278 THR A O 1
ATOM 2190 N N . THR A 1 279 ? 2.843 1.255 37.839 1.00 38.12 279 THR A N 1
ATOM 2191 C CA . THR A 1 279 ? 2.169 2.225 38.727 1.00 38.12 279 THR A CA 1
ATOM 2192 C C . THR A 1 279 ? 2.066 3.622 38.101 1.00 38.12 279 THR A C 1
ATOM 2194 O O . THR A 1 279 ? 1.129 4.357 38.407 1.00 38.12 279 THR A O 1
ATOM 2197 N N . LEU A 1 280 ? 2.962 3.972 37.169 1.00 39.97 280 LEU A N 1
ATOM 2198 C CA . LEU A 1 280 ? 2.988 5.293 36.525 1.00 39.97 280 LEU A CA 1
ATOM 2199 C C . LEU A 1 280 ? 1.853 5.494 35.506 1.00 39.97 280 LEU A C 1
ATOM 2201 O O . LEU A 1 280 ? 1.259 6.568 35.466 1.00 39.97 280 LEU A O 1
ATOM 2205 N N . VAL A 1 281 ? 1.474 4.458 34.751 1.00 42.25 281 VAL A N 1
ATOM 2206 C CA . VAL A 1 281 ? 0.412 4.556 33.726 1.00 42.25 281 VAL A CA 1
ATOM 2207 C C . VAL A 1 281 ? -0.952 4.886 34.354 1.00 42.25 281 VAL A C 1
ATOM 2209 O O . VAL A 1 281 ? -1.679 5.743 33.857 1.00 42.25 281 VAL A O 1
ATOM 2212 N N . ASN A 1 282 ? -1.258 4.311 35.522 1.00 39.91 282 ASN A N 1
ATOM 2213 C CA . ASN A 1 282 ? -2.499 4.597 36.253 1.00 39.91 282 ASN A CA 1
ATOM 2214 C C . ASN A 1 282 ? -2.497 5.958 36.978 1.00 39.91 282 ASN A C 1
ATOM 2216 O O . ASN A 1 282 ? -3.568 6.491 37.271 1.00 39.91 282 ASN A O 1
ATOM 2220 N N . GLN A 1 283 ? -1.325 6.526 37.287 1.00 38.50 283 GLN A N 1
ATOM 2221 C CA . GLN A 1 283 ? -1.222 7.861 37.892 1.00 38.50 283 GLN A CA 1
ATOM 2222 C C . GLN A 1 283 ? -1.336 8.977 36.848 1.00 38.50 283 GLN A C 1
ATOM 2224 O O . GLN A 1 283 ? -1.972 9.991 37.127 1.00 38.50 283 GLN A O 1
ATOM 2229 N N . VAL A 1 284 ? -0.821 8.764 35.633 1.00 43.88 284 VAL A N 1
ATOM 2230 C CA . VAL A 1 284 ? -0.978 9.710 34.514 1.00 43.88 284 VAL A CA 1
ATOM 2231 C C . VAL A 1 284 ? -2.445 9.803 34.068 1.00 43.88 284 VAL A C 1
ATOM 2233 O O . VAL A 1 284 ? -2.944 10.902 33.845 1.00 43.88 284 VAL A O 1
ATOM 2236 N N . TRP A 1 285 ? -3.184 8.686 34.053 1.00 44.75 285 TRP A N 1
ATOM 2237 C CA . TRP A 1 285 ? -4.608 8.673 33.677 1.00 44.75 285 TRP A CA 1
ATOM 2238 C C . TRP A 1 285 ? -5.546 9.366 34.681 1.00 44.75 285 TRP A C 1
ATOM 2240 O O . TRP A 1 285 ? -6.599 9.856 34.285 1.00 44.75 285 TRP A O 1
ATOM 2250 N N . LYS A 1 286 ? -5.189 9.451 35.971 1.00 40.66 286 LYS A N 1
ATOM 2251 C CA . LYS A 1 286 ? -6.010 10.146 36.988 1.00 40.66 286 LYS A CA 1
ATOM 2252 C C . LYS A 1 286 ? -5.765 11.656 37.064 1.00 40.66 286 LYS A C 1
ATOM 2254 O O . LYS A 1 286 ? -6.547 12.352 37.702 1.00 40.66 286 LYS A O 1
ATOM 2259 N N . ALA A 1 287 ? -4.695 12.156 36.447 1.00 40.91 287 ALA A N 1
ATOM 2260 C CA . ALA A 1 287 ? -4.312 13.568 36.506 1.00 40.91 287 ALA A CA 1
ATOM 2261 C C . ALA A 1 287 ? -4.888 14.419 35.357 1.00 40.91 287 ALA A C 1
ATOM 2263 O O . ALA A 1 287 ? -4.734 15.637 35.368 1.00 40.91 287 ALA A O 1
ATOM 2264 N N . TRP A 1 288 ? -5.557 13.805 34.377 1.00 41.66 288 TRP A N 1
ATOM 2265 C CA . TRP A 1 288 ? -6.187 14.509 33.260 1.00 41.66 288 TRP A CA 1
ATOM 2266 C C . TRP A 1 288 ? -7.668 14.776 33.558 1.00 41.66 288 TRP A C 1
ATOM 2268 O O . TRP A 1 288 ? -8.527 13.928 33.331 1.00 41.66 288 TRP A O 1
ATOM 2278 N N . THR A 1 289 ? -7.978 15.963 34.085 1.00 45.50 289 THR A N 1
ATOM 2279 C CA . THR A 1 289 ? -9.347 16.497 34.094 1.00 45.50 289 THR A CA 1
ATOM 2280 C C . THR A 1 289 ? -9.551 17.448 32.900 1.00 45.50 289 THR A C 1
ATOM 2282 O O . THR A 1 289 ? -8.659 18.246 32.603 1.00 45.50 289 THR A O 1
ATOM 2285 N N . PRO A 1 290 ? -10.710 17.416 32.208 1.00 41.28 290 PRO A N 1
ATOM 2286 C CA . PRO A 1 290 ? -10.956 18.217 30.996 1.00 41.28 290 PRO A CA 1
ATOM 2287 C C . PRO A 1 290 ? -10.986 19.750 31.175 1.00 41.28 290 PRO A C 1
ATOM 2289 O O . PRO A 1 290 ? -11.035 20.479 30.185 1.00 41.28 290 PRO A O 1
ATOM 2292 N N . ASP A 1 291 ? -10.939 20.269 32.404 1.00 41.91 291 ASP A N 1
ATOM 2293 C CA . ASP A 1 291 ? -11.225 21.684 32.694 1.00 41.91 291 ASP A CA 1
ATOM 2294 C C . ASP A 1 291 ? -10.079 22.668 32.381 1.00 41.91 291 ASP A C 1
ATOM 2296 O O . ASP A 1 291 ? -10.250 23.880 32.497 1.00 41.91 291 ASP A O 1
ATOM 2300 N N . GLN A 1 292 ? -8.911 22.199 31.932 1.00 45.50 292 GLN A N 1
ATOM 2301 C CA . GLN A 1 292 ? -7.748 23.066 31.665 1.00 45.50 292 GLN A CA 1
ATOM 2302 C C . GLN A 1 292 ? -7.623 23.548 30.202 1.00 45.50 292 GLN A C 1
ATOM 2304 O O . GLN A 1 292 ? -6.697 24.289 29.878 1.00 45.50 292 GLN A O 1
ATOM 2309 N N . LEU A 1 293 ? -8.553 23.193 29.303 1.00 42.47 293 LEU A N 1
ATOM 2310 C CA . LEU A 1 293 ? -8.444 23.482 27.858 1.00 42.47 293 LEU A CA 1
ATOM 2311 C C . LEU A 1 293 ? -9.315 24.638 27.324 1.00 42.47 293 LEU A C 1
ATOM 2313 O O . LEU A 1 293 ? -9.525 24.739 26.112 1.00 42.47 293 LEU A O 1
ATOM 2317 N N . ILE A 1 294 ? -9.762 25.575 28.168 1.00 45.34 294 ILE A N 1
ATOM 2318 C CA . ILE A 1 294 ? -10.471 26.786 27.708 1.00 45.34 294 ILE A CA 1
ATOM 2319 C C . ILE A 1 294 ? -9.613 28.040 27.917 1.00 45.34 294 ILE A C 1
ATOM 2321 O O . ILE A 1 294 ? -9.885 28.875 28.769 1.00 45.34 294 ILE A O 1
ATOM 2325 N N . SER A 1 295 ? -8.575 28.204 27.094 1.00 44.84 295 SER A N 1
ATOM 2326 C CA . SER A 1 295 ? -8.133 29.532 26.627 1.00 44.84 295 SER A CA 1
ATOM 2327 C C . SER A 1 295 ? -7.182 29.416 25.429 1.00 44.84 295 SER A C 1
ATOM 2329 O O . SER A 1 295 ? -5.986 29.671 25.508 1.00 44.84 295 SER A O 1
ATOM 2331 N N . LYS A 1 296 ? -7.711 29.047 24.255 1.00 47.12 296 LYS A N 1
ATOM 2332 C CA . LYS A 1 296 ? -6.963 29.247 23.002 1.00 47.12 296 LYS A CA 1
ATOM 2333 C C . LYS A 1 296 ? -7.129 30.705 22.542 1.00 47.12 296 LYS A C 1
ATOM 2335 O O . LYS A 1 296 ? -8.271 31.141 22.368 1.00 47.12 296 LYS A O 1
ATOM 2340 N N . PRO A 1 297 ? -6.047 31.469 22.300 1.00 37.62 297 PRO A N 1
ATOM 2341 C CA . PRO A 1 297 ? -6.160 32.795 21.702 1.00 37.62 297 PRO A CA 1
ATOM 2342 C C . PRO A 1 297 ? -6.668 32.677 20.258 1.00 37.62 297 PRO A C 1
ATOM 2344 O O . PRO A 1 297 ? -6.140 31.909 19.449 1.00 37.62 297 PRO A O 1
ATOM 2347 N N . LYS A 1 298 ? -7.711 33.446 19.922 1.00 40.09 298 LYS A N 1
ATOM 2348 C CA . LYS A 1 298 ? -8.219 33.566 18.548 1.00 40.09 298 LYS A CA 1
ATOM 2349 C C . LYS A 1 298 ? -7.124 34.177 17.666 1.00 40.09 298 LYS A C 1
ATOM 2351 O O . LYS A 1 298 ? -6.741 35.325 17.873 1.00 40.09 298 LYS A O 1
ATOM 2356 N N . ARG A 1 299 ? -6.639 33.433 16.666 1.00 43.91 299 ARG A N 1
ATOM 2357 C CA . ARG A 1 299 ? -5.760 33.989 15.623 1.00 43.91 299 ARG A CA 1
ATOM 2358 C C . ARG A 1 299 ? -6.543 35.003 14.773 1.00 43.91 299 ARG A C 1
ATOM 2360 O O . ARG A 1 299 ? -7.669 34.693 14.376 1.00 43.91 299 ARG A O 1
ATOM 2367 N N . PRO A 1 300 ? -5.980 36.183 14.460 1.00 46.97 300 PRO A N 1
ATOM 2368 C CA . PRO A 1 300 ? -6.635 37.142 13.584 1.00 46.97 300 PRO A CA 1
ATOM 2369 C C . PRO A 1 300 ? -6.682 36.614 12.145 1.00 46.97 300 PRO A C 1
ATOM 2371 O O . PRO A 1 300 ? -5.685 36.173 11.574 1.00 46.97 300 PRO A O 1
ATOM 2374 N N . TYR A 1 301 ? -7.881 36.656 11.570 1.00 43.50 301 TYR A N 1
ATOM 2375 C CA . TYR A 1 301 ? -8.170 36.263 10.198 1.00 43.50 301 TYR A CA 1
ATOM 2376 C C . TYR A 1 301 ? -7.740 37.390 9.250 1.00 43.50 301 TYR A C 1
ATOM 2378 O O . TYR A 1 301 ? -8.389 38.434 9.187 1.00 43.50 301 TYR A O 1
ATOM 2386 N N . ASN A 1 302 ? -6.644 37.195 8.515 1.00 49.00 302 ASN A N 1
ATOM 2387 C CA . ASN A 1 302 ? -6.160 38.178 7.549 1.00 49.00 302 ASN A CA 1
ATOM 2388 C C . ASN A 1 302 ? -6.982 38.076 6.251 1.00 49.00 302 ASN A C 1
ATOM 2390 O O . ASN A 1 302 ? -6.789 37.169 5.438 1.00 49.00 302 ASN A O 1
ATOM 2394 N N . LYS A 1 303 ? -7.939 38.995 6.063 1.00 55.78 303 LYS A N 1
ATOM 2395 C CA . LYS A 1 303 ? -8.657 39.165 4.791 1.00 55.78 303 LYS A CA 1
ATOM 2396 C C . LYS A 1 303 ? -7.694 39.754 3.761 1.00 55.78 303 LYS A C 1
ATOM 2398 O O . LYS A 1 303 ? -7.280 40.900 3.891 1.00 55.78 303 LYS A O 1
ATOM 2403 N N . LYS A 1 304 ? -7.386 38.988 2.713 1.00 54.19 304 LYS A N 1
ATOM 2404 C CA . LYS A 1 304 ? -6.778 39.522 1.488 1.00 54.19 304 LYS A CA 1
ATOM 2405 C C . LYS A 1 304 ? -7.756 40.515 0.850 1.00 54.19 304 LYS A C 1
ATOM 2407 O O . LYS A 1 304 ? -8.863 40.126 0.472 1.00 54.19 304 LYS A O 1
ATOM 2412 N N . SER A 1 305 ? -7.362 41.783 0.775 1.00 54.81 305 SER A N 1
ATOM 2413 C CA . SER A 1 305 ? -8.007 42.787 -0.069 1.00 54.81 305 SER A CA 1
ATOM 2414 C C . SER A 1 305 ? -7.738 42.467 -1.540 1.00 54.81 305 SER A C 1
ATOM 2416 O O . SER A 1 305 ? -6.646 42.009 -1.884 1.00 54.81 305 SER A O 1
ATOM 2418 N N . LYS A 1 306 ? -8.776 42.650 -2.358 1.00 60.34 306 LYS A N 1
ATOM 2419 C CA . LYS A 1 306 ? -8.750 42.563 -3.821 1.00 60.34 306 LYS A CA 1
ATOM 2420 C C . LYS A 1 306 ? -7.977 43.722 -4.432 1.00 60.34 306 LYS A C 1
ATOM 2422 O O . LYS A 1 306 ? -7.988 44.800 -3.799 1.00 60.34 306 LYS A O 1
#

pLDDT: mean 74.61, std 23.67, range [30.84, 98.38]

Radius of gyration: 34.35 Å; chains: 1; bounding box: 79×68×112 Å